Protein AF-A0A7S2K641-F1 (afdb_monomer_lite)

InterPro domains:
  IPR039739 RING-finger protein MAG2/RNF10 [PTHR12983] (10-174)

Sequence (227 aa):
PGHGASPGNPNHLISFYQAADGRLIYLQPLFTRLLLHEHGGSWDKLPESLDGLRLERLHEVTITEETRRRHKFLSHLALGTQVCFAEVDLRSFLSQETKLHFADDFLKLKEQRQREQQKRRRDTRREDRLSQSRAEKEEELYYQSLNRPHPSTVVVQALPTQDDFVPLPGRTSNDVAGNEDDESRGAANGDGGRDSGGEEGSGPTLAQKLKERMAARAKPGAAGKFP

Foldseek 3Di:
DDPPDDPDDPPDDDDFDDDPVPAQETADVVVVVLQCVQQPNDPVSGDPDDPPWDFPDKDKDFDDPVNCVVRVVCVPPDGRDIHIHTDTDCVVVHDPVSCVVCVVVVVVVVVVVVVVVVVVVVVVVVVVVVVVVVVVVVQVVVCVVVVHDRPVPDDPDPDDDPVNDDDDPPDDPPPPDDDDDDDDDDDDDDDDDDDDDDDDDDPDDPVRVVVVVVVVVPDDDPDDDDD

pLDDT: mean 76.64, std 21.07, range [29.05, 96.81]

Secondary structure (DSSP, 8-state):
------SS-TT------B-TT--SEEE-HHHHHHHHHHTTT-GGGS-S--TTPEEEEEEEEE--HHHHHH-GGGTTSPTT-EEEEEEEE-TTTS-HHHHHHTHHHHHHHHHHHHHHHHHHHHHHHHHHHHHHHHHHHHHHHHHHHTT---TTT-----PPPGGG-PPPTT--TTS---------------------------PPPHHHHHHHHHHHHTSPP------

Structure (mmCIF, N/CA/C/O backbone):
data_AF-A0A7S2K641-F1
#
_entry.id   AF-A0A7S2K641-F1
#
loop_
_atom_site.group_PDB
_atom_site.id
_atom_site.type_symbol
_atom_site.label_atom_id
_atom_site.label_alt_id
_atom_site.label_comp_id
_atom_site.label_asym_id
_atom_site.label_entity_id
_atom_site.label_seq_id
_atom_site.pdbx_PDB_ins_code
_atom_site.Cartn_x
_atom_site.Cartn_y
_atom_site.Cartn_z
_atom_site.occupancy
_atom_site.B_iso_or_equiv
_atom_site.auth_seq_id
_atom_site.auth_comp_id
_atom_site.auth_asym_id
_atom_site.auth_atom_id
_atom_site.pdbx_PDB_model_num
ATOM 1 N N . PRO A 1 1 ? -8.698 2.851 -19.970 1.00 41.31 1 PRO A N 1
ATOM 2 C CA . PRO A 1 1 ? -7.370 3.492 -19.821 1.00 41.31 1 PRO A CA 1
ATOM 3 C C . PRO A 1 1 ? -7.465 5.014 -20.014 1.00 41.31 1 PRO A C 1
ATOM 5 O O . PRO A 1 1 ? -7.676 5.487 -21.125 1.00 41.31 1 PRO A O 1
ATOM 8 N N . GLY A 1 2 ? -7.392 5.781 -18.925 1.00 33.56 2 GLY A N 1
ATOM 9 C CA . GLY A 1 2 ? -7.326 7.239 -19.002 1.00 33.56 2 GLY A CA 1
ATOM 10 C C . GLY A 1 2 ? -5.872 7.692 -19.000 1.00 33.56 2 GLY A C 1
ATOM 11 O O . GLY A 1 2 ? -5.208 7.585 -17.974 1.00 33.56 2 GLY A O 1
ATOM 12 N N . HIS A 1 3 ? -5.374 8.211 -20.122 1.00 49.56 3 HIS A N 1
ATOM 13 C CA . HIS A 1 3 ? -4.192 9.068 -20.105 1.00 49.56 3 HIS A CA 1
ATOM 14 C C . HIS A 1 3 ? -4.567 10.361 -19.371 1.00 49.56 3 HIS A C 1
ATOM 16 O O . HIS A 1 3 ? -5.144 11.281 -19.947 1.00 49.56 3 HIS A O 1
ATOM 22 N N . GLY A 1 4 ? -4.306 10.410 -18.066 1.00 39.56 4 GLY A N 1
ATOM 23 C CA . GLY A 1 4 ? -4.485 11.610 -17.258 1.00 39.56 4 GLY A CA 1
ATOM 24 C C . GLY A 1 4 ? -3.366 12.607 -17.538 1.00 39.56 4 GLY A C 1
ATOM 25 O O . GLY A 1 4 ? -2.444 12.737 -16.738 1.00 39.56 4 GLY A O 1
ATOM 26 N N . ALA A 1 5 ? -3.427 13.294 -18.678 1.00 42.47 5 ALA A N 1
ATOM 27 C CA . ALA A 1 5 ? -2.585 14.454 -18.934 1.00 42.47 5 ALA A CA 1
ATOM 28 C C . ALA A 1 5 ? -3.034 15.593 -18.004 1.00 42.47 5 ALA A C 1
ATOM 30 O O . ALA A 1 5 ? -4.127 16.139 -18.149 1.00 42.47 5 ALA A O 1
ATOM 31 N N . SER A 1 6 ? -2.205 15.935 -17.017 1.00 40.06 6 SER A N 1
ATOM 32 C CA . SER A 1 6 ? -2.413 17.131 -16.198 1.00 40.06 6 SER A CA 1
ATOM 33 C C . SER A 1 6 ? -2.232 18.380 -17.080 1.00 40.06 6 SER A C 1
ATOM 35 O O . SER A 1 6 ? -1.180 18.506 -17.715 1.00 40.06 6 SER A O 1
ATOM 37 N N . PRO A 1 7 ? -3.203 19.312 -17.155 1.00 42.72 7 PRO A N 1
ATOM 38 C CA . PRO A 1 7 ? -3.076 20.521 -17.958 1.00 42.72 7 PRO A CA 1
ATOM 39 C C . PRO A 1 7 ? -2.227 21.536 -17.185 1.00 42.72 7 PRO A C 1
ATOM 41 O O . PRO A 1 7 ? -2.732 22.385 -16.457 1.00 42.72 7 PRO A O 1
ATOM 44 N N . GLY A 1 8 ? -0.908 21.416 -17.302 1.00 45.16 8 GLY A N 1
ATOM 45 C CA . GLY A 1 8 ? 0.026 22.312 -16.631 1.00 45.16 8 GLY A CA 1
ATOM 46 C C . GLY A 1 8 ? 1.437 22.159 -17.176 1.00 45.16 8 GLY A C 1
ATOM 47 O O . GLY A 1 8 ? 2.217 21.372 -16.654 1.00 45.16 8 GLY A O 1
ATOM 48 N N . ASN A 1 9 ? 1.749 22.973 -18.187 1.00 45.72 9 ASN A N 1
ATOM 49 C CA . ASN A 1 9 ? 3.023 23.110 -18.903 1.00 45.72 9 ASN A CA 1
ATOM 50 C C . ASN A 1 9 ? 3.369 21.966 -19.887 1.00 45.72 9 ASN A C 1
ATOM 52 O O . ASN A 1 9 ? 3.565 20.827 -19.468 1.00 45.72 9 ASN A O 1
ATOM 56 N N . PRO A 1 10 ? 3.573 22.265 -21.188 1.00 46.97 10 PRO A N 1
ATOM 57 C CA . PRO A 1 10 ? 3.860 21.268 -22.231 1.00 46.97 10 PRO A CA 1
ATOM 58 C C . PRO A 1 10 ? 5.233 20.571 -22.112 1.00 46.97 10 PRO A C 1
ATOM 60 O O . PRO A 1 10 ? 5.567 19.756 -22.961 1.00 46.97 10 PRO A O 1
ATOM 63 N N . ASN A 1 11 ? 6.017 20.851 -21.062 1.00 52.62 11 ASN A N 1
ATOM 64 C CA . ASN A 1 11 ? 7.346 20.268 -20.821 1.00 52.62 11 ASN A CA 1
ATOM 65 C C . ASN A 1 11 ? 7.416 19.313 -19.614 1.00 52.62 11 ASN A C 1
ATOM 67 O O . ASN A 1 11 ? 8.503 18.870 -19.252 1.00 52.62 11 ASN A O 1
ATOM 71 N N . HIS A 1 12 ? 6.289 18.980 -18.978 1.00 62.00 12 HIS A N 1
ATOM 72 C CA . HIS A 1 12 ? 6.256 18.022 -17.868 1.00 62.00 12 HIS A CA 1
ATOM 73 C C . HIS A 1 12 ? 5.221 16.922 -18.118 1.00 62.00 12 HIS A C 1
ATOM 75 O O . HIS A 1 12 ? 4.177 16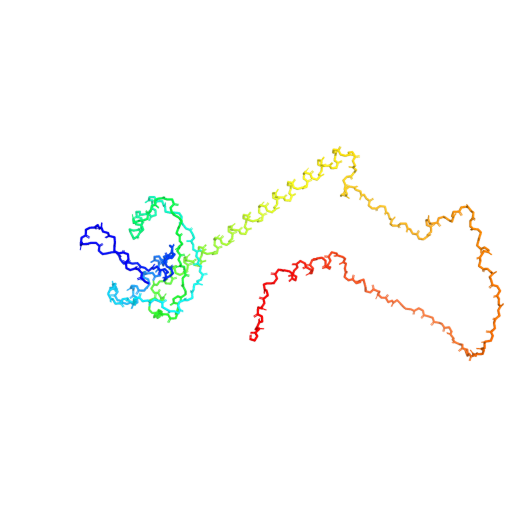.871 -17.471 1.00 62.00 12 HIS A O 1
ATOM 81 N N . LEU A 1 13 ? 5.527 16.006 -19.043 1.00 73.56 13 LEU A N 1
ATOM 82 C CA . LEU A 1 13 ? 4.807 14.735 -19.102 1.00 73.56 13 LEU A CA 1
ATOM 83 C C . LEU A 1 13 ? 5.094 13.943 -17.821 1.00 73.56 13 LEU A C 1
ATOM 85 O O . LEU A 1 13 ? 6.249 13.726 -17.451 1.00 73.56 13 LEU A O 1
ATOM 89 N N . ILE A 1 14 ? 4.031 13.535 -17.131 1.00 81.38 14 ILE A N 1
ATOM 90 C CA . ILE A 1 14 ? 4.115 12.688 -15.945 1.00 81.38 14 ILE A CA 1
ATOM 91 C C . ILE A 1 14 ? 3.428 11.366 -16.268 1.00 81.38 14 ILE A C 1
ATOM 93 O O . ILE A 1 14 ? 2.206 11.311 -16.379 1.00 81.38 14 ILE A O 1
ATOM 97 N N . SER A 1 15 ? 4.225 10.309 -16.386 1.00 85.38 15 SER A N 1
ATOM 98 C CA . SER A 1 15 ? 3.741 8.952 -16.633 1.00 85.38 15 SER A CA 1
ATOM 99 C C . SER A 1 15 ? 3.596 8.188 -15.320 1.00 85.38 15 SER A C 1
ATOM 101 O O . SER A 1 15 ? 4.457 8.258 -14.439 1.00 85.38 15 SER A O 1
ATOM 103 N N . PHE A 1 16 ? 2.492 7.461 -15.171 1.00 89.75 16 PHE A N 1
ATOM 104 C CA . PHE A 1 16 ? 2.226 6.612 -14.014 1.00 89.75 16 PHE A CA 1
ATOM 105 C C . PHE A 1 16 ? 1.298 5.458 -14.395 1.00 89.75 16 PHE A C 1
ATOM 107 O O . PHE A 1 16 ? 0.518 5.557 -15.337 1.00 89.75 16 PHE A O 1
ATOM 114 N N . TYR A 1 17 ? 1.365 4.378 -13.619 1.00 91.06 17 TYR A N 1
ATOM 115 C CA . TYR A 1 17 ? 0.458 3.242 -13.750 1.00 91.06 17 TYR A CA 1
ATOM 116 C C . TYR A 1 17 ? -0.696 3.365 -12.760 1.00 91.06 17 TYR A C 1
ATOM 118 O O . TYR A 1 17 ? -0.475 3.563 -11.560 1.00 91.06 17 TYR A O 1
ATOM 126 N N . GLN A 1 18 ? -1.915 3.211 -13.272 1.00 91.69 18 GLN A N 1
ATOM 127 C CA . GLN A 1 18 ? -3.163 3.218 -12.513 1.00 91.69 18 GLN A CA 1
ATOM 128 C C . GLN A 1 18 ? -4.008 1.991 -12.883 1.00 91.69 18 GLN A C 1
ATOM 130 O O . GLN A 1 18 ? -3.884 1.456 -13.984 1.00 91.69 18 GLN A O 1
ATOM 135 N N . ALA A 1 19 ? -4.880 1.552 -11.974 1.00 91.38 19 ALA A N 1
ATOM 136 C CA . ALA A 1 19 ? -5.881 0.531 -12.276 1.00 91.38 19 ALA A CA 1
ATOM 137 C C . ALA A 1 19 ? -6.753 0.905 -13.491 1.00 91.38 19 ALA A C 1
ATOM 139 O O . ALA A 1 19 ? -7.214 2.042 -13.620 1.00 91.38 19 ALA A O 1
ATOM 140 N N . ALA A 1 20 ? -7.036 -0.085 -14.344 1.00 88.69 20 ALA A N 1
ATOM 141 C CA . ALA A 1 20 ? -7.832 0.087 -15.560 1.00 88.69 20 ALA A CA 1
ATOM 142 C C . ALA A 1 20 ? -9.266 0.580 -15.283 1.00 88.69 20 ALA A C 1
ATOM 144 O O . ALA A 1 20 ? -9.819 1.331 -16.086 1.00 88.69 20 ALA A O 1
ATOM 145 N N . ASP A 1 21 ? -9.818 0.226 -14.118 1.00 88.94 21 ASP A N 1
ATOM 146 C CA . ASP A 1 21 ? -11.181 0.551 -13.672 1.00 88.94 21 ASP A CA 1
ATOM 147 C C . ASP A 1 21 ? -11.375 2.031 -13.277 1.00 88.94 21 ASP A C 1
ATOM 149 O O . ASP A 1 21 ? -12.442 2.413 -12.801 1.00 88.94 21 ASP A O 1
ATOM 153 N N . GLY A 1 22 ? -10.336 2.869 -13.369 1.00 86.62 22 GLY A N 1
ATOM 154 C CA . GLY A 1 22 ? -10.396 4.290 -12.997 1.00 86.62 22 GLY A CA 1
ATOM 155 C C . GLY A 1 22 ? -10.353 4.567 -11.489 1.00 86.62 22 GLY A C 1
ATOM 156 O O . GLY A 1 22 ? -10.320 5.722 -11.069 1.00 86.62 22 GLY A O 1
ATOM 157 N N . ARG A 1 23 ? -10.285 3.527 -10.653 1.00 92.50 23 ARG A N 1
ATOM 158 C CA . ARG A 1 23 ? -10.033 3.656 -9.209 1.00 92.50 23 ARG A CA 1
ATOM 159 C C . ARG A 1 23 ? -8.690 4.339 -8.944 1.00 92.50 23 ARG A C 1
ATOM 161 O O . ARG A 1 23 ? -7.746 4.164 -9.714 1.00 92.50 23 ARG A O 1
ATOM 168 N N . LEU A 1 24 ? -8.571 5.044 -7.817 1.00 93.25 24 LEU A N 1
ATOM 169 C CA . LEU A 1 24 ? -7.330 5.694 -7.361 1.00 93.25 24 LEU A CA 1
ATOM 170 C C . LEU A 1 24 ? -6.328 4.681 -6.780 1.00 93.25 24 LEU A C 1
ATOM 172 O O . LEU A 1 24 ? -5.873 4.793 -5.641 1.00 93.25 24 LEU A O 1
ATOM 176 N N . ILE A 1 25 ? -6.030 3.649 -7.565 1.00 94.19 25 ILE A N 1
ATOM 177 C CA . ILE A 1 25 ? -5.051 2.617 -7.258 1.00 94.19 25 ILE A CA 1
ATOM 178 C C . ILE A 1 25 ? -3.862 2.844 -8.180 1.00 94.19 25 ILE A C 1
ATOM 180 O O . ILE A 1 25 ? -3.994 2.720 -9.396 1.00 94.19 25 ILE A O 1
ATOM 184 N N . TYR A 1 26 ? -2.716 3.157 -7.594 1.00 93.88 26 TYR A N 1
ATOM 185 C CA . TYR A 1 26 ? -1.473 3.446 -8.296 1.00 93.88 26 TYR A CA 1
ATOM 186 C C . TYR A 1 26 ? -0.456 2.343 -8.053 1.00 93.88 26 TYR A C 1
ATOM 188 O O . TYR A 1 26 ? -0.408 1.767 -6.969 1.00 93.88 26 TYR A O 1
ATOM 196 N N . LEU A 1 27 ? 0.398 2.060 -9.031 1.00 92.88 27 LEU A N 1
ATOM 197 C CA . LEU A 1 27 ? 1.504 1.128 -8.820 1.00 92.88 27 LEU A CA 1
ATOM 198 C C . LEU A 1 27 ? 2.484 1.686 -7.775 1.00 92.88 27 LEU A C 1
ATOM 200 O O . LEU A 1 27 ? 2.807 2.877 -7.787 1.00 92.88 27 LEU A O 1
ATOM 204 N N . GLN A 1 28 ? 2.974 0.840 -6.863 1.00 92.19 28 GLN A N 1
ATOM 205 C CA . GLN A 1 28 ? 3.972 1.279 -5.887 1.00 92.19 28 GLN A CA 1
ATOM 206 C C . GLN A 1 28 ? 5.241 1.791 -6.608 1.00 92.19 28 GLN A C 1
ATOM 208 O O . GLN A 1 28 ? 5.740 1.118 -7.514 1.00 92.19 28 GLN A O 1
ATOM 213 N N . PRO A 1 29 ? 5.845 2.912 -6.164 1.00 90.19 29 PRO A N 1
ATOM 214 C CA . PRO A 1 29 ? 7.030 3.495 -6.804 1.00 90.19 29 PRO A CA 1
ATOM 215 C C . PRO A 1 29 ? 8.220 2.540 -6.979 1.00 90.19 29 PRO A C 1
ATOM 217 O O . PRO A 1 29 ? 8.990 2.683 -7.926 1.00 90.19 29 PRO A O 1
ATOM 220 N N . LEU A 1 30 ? 8.381 1.566 -6.076 1.00 91.44 30 LEU A N 1
ATOM 221 C CA . LEU A 1 30 ? 9.426 0.547 -6.177 1.00 91.44 30 LEU A CA 1
ATOM 222 C C . LEU A 1 30 ? 9.256 -0.317 -7.436 1.00 91.44 30 LEU A C 1
ATOM 224 O O . LEU A 1 30 ? 10.216 -0.517 -8.174 1.00 91.44 30 LEU A O 1
ATOM 228 N N . PHE A 1 31 ? 8.035 -0.780 -7.707 1.00 91.38 31 PHE A N 1
ATOM 229 C CA . PHE A 1 31 ? 7.730 -1.607 -8.876 1.00 91.38 31 PHE A CA 1
ATOM 230 C C . PHE A 1 31 ? 7.886 -0.825 -10.181 1.00 91.38 31 PHE A C 1
ATOM 232 O O . PHE A 1 31 ? 8.413 -1.358 -11.151 1.00 91.38 31 PHE A O 1
ATOM 239 N N . THR A 1 32 ? 7.553 0.465 -10.187 1.00 90.31 32 THR A N 1
ATOM 240 C CA . THR A 1 32 ? 7.841 1.341 -11.331 1.00 90.31 32 THR A CA 1
ATOM 241 C C . THR A 1 32 ? 9.343 1.450 -11.607 1.00 90.31 32 THR A C 1
ATOM 243 O O . THR A 1 32 ? 9.761 1.365 -12.757 1.00 90.31 32 THR A O 1
ATOM 246 N N . ARG A 1 33 ? 10.181 1.595 -10.567 1.00 90.69 33 ARG A N 1
ATOM 247 C CA . ARG A 1 33 ? 11.649 1.628 -10.722 1.00 90.69 33 ARG A CA 1
ATOM 248 C C . ARG A 1 33 ? 12.210 0.302 -11.240 1.00 90.69 33 ARG A C 1
ATOM 250 O O . ARG A 1 33 ? 13.130 0.326 -12.049 1.00 90.69 33 ARG A O 1
ATOM 257 N N . LEU A 1 34 ? 11.649 -0.821 -10.792 1.00 91.56 34 LEU A N 1
ATOM 258 C CA . LEU A 1 34 ? 11.993 -2.161 -11.276 1.00 91.56 34 LEU A CA 1
ATOM 259 C C . LEU A 1 34 ? 11.700 -2.312 -12.772 1.00 91.56 34 LEU A C 1
ATOM 261 O O . LEU A 1 34 ? 12.583 -2.710 -13.524 1.00 91.56 34 LEU A O 1
ATOM 265 N N . LEU A 1 35 ? 10.493 -1.938 -13.208 1.00 90.81 35 LEU A N 1
ATOM 266 C CA . LEU A 1 35 ? 10.111 -1.966 -14.624 1.00 90.81 35 LEU A CA 1
ATOM 267 C C . LEU A 1 35 ? 10.995 -1.039 -15.462 1.00 90.81 35 LEU A C 1
ATOM 269 O O . LEU A 1 35 ? 11.433 -1.407 -16.547 1.00 90.81 35 LEU A O 1
ATOM 273 N N . LEU A 1 36 ? 11.308 0.147 -14.939 1.00 90.81 36 LEU A N 1
ATOM 274 C CA . LEU A 1 36 ? 12.183 1.086 -15.626 1.00 90.81 36 LEU A CA 1
ATOM 275 C C . LEU A 1 36 ? 13.594 0.520 -15.807 1.00 90.81 36 LEU A C 1
ATOM 277 O O . LEU A 1 36 ? 14.168 0.679 -16.876 1.00 90.81 36 LEU A O 1
ATOM 281 N N . HIS A 1 37 ? 14.135 -0.171 -14.805 1.00 91.44 37 HIS A N 1
ATOM 282 C CA . HIS A 1 37 ? 15.432 -0.835 -14.921 1.00 91.44 37 HIS A CA 1
ATOM 283 C C . HIS A 1 37 ? 15.408 -1.971 -15.951 1.00 91.44 37 HIS A C 1
ATOM 285 O O . HIS A 1 37 ? 16.282 -2.030 -16.811 1.00 91.44 37 HIS A O 1
ATOM 291 N N . GLU A 1 38 ? 14.383 -2.825 -15.909 1.00 89.69 38 GLU A N 1
ATOM 292 C CA . GLU A 1 38 ? 14.239 -3.963 -16.827 1.00 89.69 38 GLU A CA 1
ATOM 293 C C . GLU A 1 38 ? 14.149 -3.522 -18.298 1.00 89.69 38 GLU A C 1
ATOM 295 O O . GLU A 1 38 ? 14.752 -4.136 -19.174 1.00 89.69 38 GLU A O 1
ATOM 300 N N . HIS A 1 39 ? 13.446 -2.420 -18.575 1.00 87.94 39 HIS A N 1
ATOM 301 C CA . HIS A 1 39 ? 13.231 -1.907 -19.933 1.00 87.94 39 HIS A CA 1
ATOM 302 C C . HIS A 1 39 ? 14.254 -0.836 -20.367 1.00 87.94 39 HIS A C 1
ATOM 304 O O . HIS A 1 39 ? 14.043 -0.119 -21.349 1.00 87.94 39 HIS A O 1
ATOM 310 N N . GLY A 1 40 ? 15.391 -0.723 -19.670 1.00 83.69 40 GLY A N 1
ATOM 311 C CA . GLY A 1 40 ? 16.514 0.118 -20.099 1.00 83.69 40 GLY A CA 1
ATOM 312 C C . GLY A 1 40 ? 16.350 1.617 -19.828 1.00 83.69 40 GLY A C 1
ATOM 313 O O . GLY A 1 40 ? 16.871 2.439 -20.578 1.00 83.69 40 GLY A O 1
ATOM 314 N N . GLY A 1 41 ? 15.627 1.987 -18.774 1.00 83.62 41 GLY A N 1
ATOM 315 C CA . GLY A 1 41 ? 15.615 3.339 -18.213 1.00 83.62 41 GLY A CA 1
ATOM 316 C C . GLY A 1 41 ? 14.616 4.316 -18.838 1.00 83.62 41 GLY A C 1
ATOM 317 O O . GLY A 1 41 ? 14.486 5.437 -18.347 1.00 83.62 41 GLY A O 1
ATOM 318 N N . SER A 1 42 ? 13.919 3.925 -19.907 1.00 84.69 42 SER A N 1
ATOM 319 C CA . SER A 1 42 ? 13.068 4.820 -20.703 1.00 84.69 42 SER A CA 1
ATOM 320 C C . SER A 1 42 ? 11.591 4.476 -20.566 1.00 84.69 42 SER A C 1
ATOM 322 O O . SER A 1 42 ? 11.196 3.344 -20.828 1.00 84.69 42 SER A O 1
ATOM 324 N N . TRP A 1 43 ? 10.766 5.475 -20.248 1.00 85.44 43 TRP A N 1
ATOM 325 C CA . TRP A 1 43 ? 9.306 5.333 -20.173 1.00 85.44 43 TRP A CA 1
ATOM 326 C C . TRP A 1 43 ? 8.663 4.916 -21.502 1.00 85.44 43 TRP A C 1
ATOM 328 O O . TRP A 1 43 ? 7.639 4.247 -21.481 1.00 85.44 43 TRP A O 1
ATOM 338 N N . ASP A 1 44 ? 9.291 5.230 -22.636 1.00 85.12 44 ASP A N 1
ATOM 339 C CA . ASP A 1 44 ? 8.787 4.874 -23.972 1.00 85.12 44 ASP A CA 1
ATOM 340 C C . ASP A 1 44 ? 8.896 3.374 -24.284 1.00 85.12 44 ASP A C 1
ATOM 342 O O . ASP A 1 44 ? 8.233 2.868 -25.183 1.00 85.12 44 ASP A O 1
ATOM 346 N N . LYS A 1 45 ? 9.764 2.656 -23.560 1.00 84.44 45 LYS A N 1
ATOM 347 C CA . LYS A 1 45 ? 9.986 1.211 -23.735 1.00 84.44 45 LYS A CA 1
ATOM 348 C C . LYS A 1 45 ? 9.141 0.368 -22.789 1.00 84.44 45 LYS A C 1
ATOM 350 O O . LYS A 1 45 ? 9.197 -0.861 -22.849 1.00 84.44 45 LYS A O 1
ATOM 355 N N . LEU A 1 46 ? 8.424 1.019 -21.879 1.00 86.56 46 LEU A N 1
ATOM 356 C CA . LEU A 1 46 ? 7.589 0.336 -20.917 1.00 86.56 46 LEU A CA 1
ATOM 357 C C . LEU A 1 46 ? 6.283 -0.104 -21.588 1.00 86.56 46 LEU A C 1
ATOM 359 O O . LEU A 1 46 ? 5.754 0.606 -22.443 1.00 86.56 46 LEU A O 1
ATOM 363 N N . PRO A 1 47 ? 5.744 -1.269 -21.203 1.00 85.69 47 PRO A N 1
ATOM 364 C CA . PRO A 1 47 ? 4.474 -1.728 -21.735 1.00 85.69 47 PRO A CA 1
ATOM 365 C C . PRO A 1 47 ? 3.346 -0.774 -21.321 1.00 85.69 47 PRO A C 1
ATOM 367 O O . PRO A 1 47 ? 3.292 -0.314 -20.175 1.00 85.69 47 PRO A O 1
ATOM 370 N N . GLU A 1 48 ? 2.430 -0.503 -22.253 1.00 84.06 48 GLU A N 1
ATOM 371 C CA . GLU A 1 48 ? 1.279 0.378 -22.021 1.00 84.06 48 GLU A CA 1
ATOM 372 C C . GLU A 1 48 ? 0.309 -0.218 -20.987 1.00 84.06 48 GLU A C 1
ATOM 374 O O . GLU A 1 48 ? -0.199 0.499 -20.124 1.00 84.06 48 GLU A O 1
ATOM 379 N N . SER A 1 49 ? 0.111 -1.542 -21.027 1.00 85.81 49 SER A N 1
ATOM 380 C CA . SER A 1 49 ? -0.645 -2.296 -20.022 1.00 85.81 49 SER A CA 1
ATOM 381 C C . SER A 1 49 ? 0.215 -3.375 -19.378 1.00 85.81 49 SER A C 1
ATOM 383 O O . SER A 1 49 ? 0.998 -4.059 -20.036 1.00 85.81 49 SER A O 1
ATOM 385 N N . LEU A 1 50 ? 0.042 -3.539 -18.070 1.00 84.88 50 LEU A N 1
ATOM 386 C CA . LEU A 1 50 ? 0.680 -4.583 -17.278 1.00 84.88 50 LEU A CA 1
ATOM 387 C C . LEU A 1 50 ? -0.334 -5.696 -16.999 1.00 84.88 50 LEU A C 1
ATOM 389 O O . LEU A 1 50 ? -0.845 -5.835 -15.884 1.00 84.88 50 LEU A O 1
ATOM 393 N N . ASP A 1 51 ? -0.646 -6.466 -18.036 1.00 83.19 51 ASP A N 1
ATOM 394 C CA . ASP A 1 51 ? -1.634 -7.537 -17.953 1.00 83.19 51 ASP A CA 1
ATOM 395 C C . ASP A 1 51 ? -1.055 -8.789 -17.277 1.00 83.19 51 ASP A C 1
ATOM 397 O O . ASP A 1 51 ? 0.134 -9.096 -17.370 1.00 83.19 51 ASP A O 1
ATOM 401 N N . GLY A 1 52 ? -1.907 -9.533 -16.565 1.00 80.69 52 GLY A N 1
ATOM 402 C CA . GLY A 1 52 ? -1.511 -10.782 -15.903 1.00 80.69 52 GLY A CA 1
ATOM 403 C C . GLY A 1 52 ? -0.716 -10.607 -14.604 1.00 80.69 52 GLY A C 1
ATOM 404 O O . GLY A 1 52 ? -0.295 -11.602 -14.012 1.00 80.69 52 GLY A O 1
ATO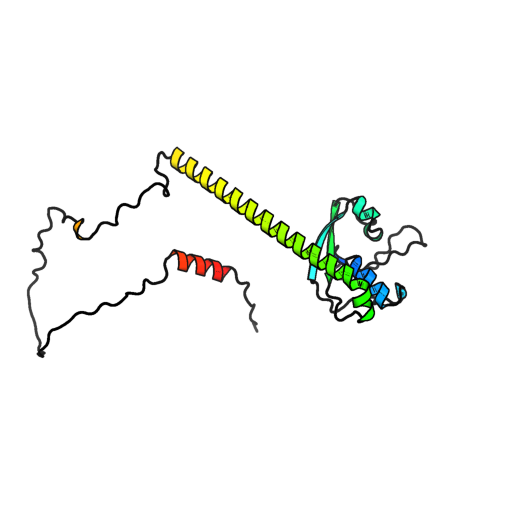M 405 N N . LEU A 1 53 ? -0.540 -9.374 -14.117 1.00 85.56 53 LEU A N 1
ATOM 406 C CA . LEU A 1 53 ? 0.067 -9.132 -12.812 1.00 85.56 53 LEU A CA 1
ATOM 407 C C . LEU A 1 53 ? -0.868 -9.537 -11.676 1.00 85.56 53 LEU A C 1
ATOM 409 O O . LEU A 1 53 ? -2.008 -9.079 -11.567 1.00 85.56 53 LEU A O 1
ATOM 413 N N . ARG A 1 54 ? -0.349 -10.355 -10.761 1.00 89.12 54 ARG A N 1
ATOM 414 C CA . ARG A 1 54 ? -1.053 -10.688 -9.527 1.00 89.12 54 ARG A CA 1
ATOM 415 C C . ARG A 1 54 ? -0.857 -9.575 -8.503 1.00 89.12 54 ARG A C 1
ATOM 417 O O . ARG A 1 54 ? 0.268 -9.275 -8.112 1.00 89.12 54 ARG A O 1
ATOM 424 N N . LEU A 1 55 ? -1.960 -9.018 -8.016 1.00 90.38 55 LEU A N 1
ATOM 425 C CA . LEU A 1 55 ? -1.961 -8.097 -6.883 1.00 90.38 55 LEU A CA 1
ATOM 426 C C . LEU A 1 55 ? -1.620 -8.856 -5.587 1.00 90.38 55 LEU A C 1
ATOM 428 O O . LEU A 1 55 ? -2.314 -9.805 -5.220 1.00 90.38 55 LEU A O 1
ATOM 432 N N . GLU A 1 56 ? -0.561 -8.444 -4.890 1.00 90.75 56 GLU A N 1
ATOM 433 C CA . GLU A 1 56 ? -0.175 -9.000 -3.586 1.00 90.75 56 GLU A CA 1
ATOM 434 C C . GLU A 1 56 ? -0.790 -8.221 -2.419 1.00 90.75 56 GLU A C 1
ATOM 436 O O . GLU A 1 56 ? -1.231 -8.820 -1.434 1.00 90.75 56 GLU A O 1
ATOM 441 N N . ARG A 1 57 ? -0.786 -6.884 -2.484 1.00 91.00 57 ARG A N 1
ATOM 442 C CA . ARG A 1 57 ? -1.323 -6.031 -1.415 1.00 91.00 57 ARG A CA 1
ATOM 443 C C . ARG A 1 57 ? -1.748 -4.672 -1.952 1.00 91.00 57 ARG A C 1
ATOM 445 O O . ARG A 1 57 ? -1.167 -4.163 -2.902 1.00 91.00 57 ARG A O 1
ATOM 452 N N . LEU A 1 58 ? -2.724 -4.067 -1.285 1.00 93.50 58 LEU A N 1
ATOM 453 C CA . LEU A 1 58 ? -3.035 -2.648 -1.408 1.00 93.50 58 LEU A CA 1
ATOM 454 C C . LEU A 1 58 ? -2.647 -1.944 -0.112 1.00 93.50 58 LEU A C 1
ATOM 456 O O . LEU A 1 58 ? -2.999 -2.400 0.978 1.00 93.50 58 LEU A O 1
ATOM 460 N N . HIS A 1 59 ? -1.910 -0.849 -0.239 1.00 91.94 59 HIS A N 1
ATOM 461 C CA . HIS A 1 59 ? -1.557 0.025 0.867 1.00 91.94 59 HIS A CA 1
ATOM 462 C C . HIS A 1 59 ? -2.307 1.345 0.725 1.00 91.94 59 HIS A C 1
ATOM 464 O O . HIS A 1 59 ? -2.032 2.124 -0.186 1.00 91.94 59 HIS A O 1
ATOM 470 N N . GLU A 1 60 ? -3.274 1.571 1.606 1.00 94.00 60 GLU A N 1
ATOM 471 C CA . GLU A 1 60 ? -4.066 2.795 1.628 1.00 94.00 60 GLU A CA 1
ATOM 472 C C . GLU A 1 60 ? -3.262 3.945 2.242 1.00 94.00 60 GLU A C 1
ATOM 474 O O . GLU A 1 60 ? -2.653 3.803 3.304 1.00 94.00 60 GLU A O 1
ATOM 479 N N . VAL A 1 61 ? -3.251 5.082 1.555 1.00 93.50 61 VAL A N 1
ATOM 480 C CA . VAL A 1 61 ? -2.530 6.292 1.939 1.00 93.50 61 VAL A CA 1
ATOM 481 C C . VAL A 1 61 ? -3.429 7.494 1.708 1.00 93.50 61 VAL A C 1
ATOM 483 O O . VAL A 1 61 ? -4.003 7.668 0.635 1.00 93.50 61 VAL A O 1
ATOM 486 N N . THR A 1 62 ? -3.491 8.377 2.695 1.00 95.12 62 THR A N 1
ATOM 487 C CA . THR A 1 62 ? -4.129 9.682 2.533 1.00 95.12 62 THR A CA 1
ATOM 488 C C . THR A 1 62 ? -3.148 10.660 1.893 1.00 95.12 62 THR A C 1
ATOM 490 O O . THR A 1 62 ? -1.998 10.789 2.326 1.00 95.12 62 THR A O 1
ATOM 493 N N . ILE A 1 63 ? -3.595 11.378 0.864 1.00 94.38 63 ILE A N 1
ATOM 494 C CA . ILE A 1 63 ? -2.811 12.435 0.228 1.00 94.38 63 ILE A CA 1
ATOM 495 C C . ILE A 1 63 ? -2.605 13.574 1.225 1.00 94.38 63 ILE A C 1
ATOM 497 O O . ILE A 1 63 ? -3.526 14.315 1.565 1.00 94.38 63 ILE A O 1
ATOM 501 N N . THR A 1 64 ? -1.361 13.725 1.664 1.00 94.56 64 THR A N 1
ATOM 502 C CA . THR A 1 64 ? -0.875 14.879 2.421 1.00 94.56 64 THR A CA 1
ATOM 503 C C . THR A 1 64 ? 0.031 15.728 1.532 1.00 94.56 64 THR A C 1
ATOM 505 O O . THR A 1 64 ? 0.443 15.295 0.450 1.00 94.56 64 THR A O 1
ATOM 508 N N . GLU A 1 65 ? 0.389 16.932 1.982 1.00 92.44 65 GLU A N 1
ATOM 509 C CA . GLU A 1 65 ? 1.381 17.742 1.269 1.00 92.44 65 GLU A CA 1
ATOM 510 C C . GLU A 1 65 ? 2.717 17.012 1.102 1.00 92.44 65 GLU A C 1
ATOM 512 O O . GLU A 1 65 ? 3.347 17.122 0.051 1.00 92.44 65 GLU A O 1
ATOM 517 N N . GLU A 1 66 ? 3.140 16.235 2.103 1.00 91.56 66 GLU A N 1
ATOM 518 C CA . GLU A 1 66 ? 4.368 15.444 2.031 1.00 91.56 66 GLU A CA 1
ATOM 519 C C . GLU A 1 66 ? 4.267 14.370 0.941 1.00 91.56 66 GLU A C 1
ATOM 521 O O . GLU A 1 66 ? 5.156 14.260 0.092 1.00 91.56 66 GLU A O 1
ATOM 526 N N . THR A 1 67 ? 3.154 13.628 0.908 1.00 89.94 67 THR A N 1
ATOM 527 C CA . THR A 1 67 ? 2.897 12.605 -0.115 1.00 89.94 67 THR A CA 1
ATOM 528 C C . THR A 1 67 ? 2.916 13.218 -1.516 1.00 89.94 67 THR A C 1
ATOM 530 O O . THR A 1 67 ? 3.526 12.656 -2.424 1.00 89.94 67 THR A O 1
ATOM 533 N N . ARG A 1 68 ? 2.319 14.405 -1.688 1.00 89.69 68 ARG A N 1
ATOM 534 C CA . ARG A 1 68 ? 2.280 15.131 -2.967 1.00 89.69 68 ARG A CA 1
ATOM 535 C C . ARG A 1 68 ? 3.662 15.615 -3.411 1.00 89.69 68 ARG A C 1
ATOM 537 O O . ARG A 1 68 ? 4.006 15.519 -4.585 1.00 89.69 68 ARG A O 1
ATOM 544 N N . ARG A 1 69 ? 4.479 16.104 -2.470 1.00 88.06 69 ARG A N 1
ATOM 545 C CA . ARG A 1 69 ? 5.870 16.515 -2.734 1.00 88.06 69 ARG A CA 1
ATOM 546 C C . ARG A 1 69 ? 6.740 15.322 -3.133 1.00 88.06 69 ARG A C 1
ATOM 548 O O . ARG A 1 69 ? 7.560 15.446 -4.040 1.00 88.06 69 ARG A O 1
ATOM 555 N N . ARG A 1 70 ? 6.541 14.169 -2.486 1.00 88.44 70 ARG A N 1
ATOM 556 C CA . ARG A 1 70 ? 7.271 12.923 -2.768 1.00 88.44 70 ARG A CA 1
ATOM 557 C C . ARG A 1 70 ? 6.851 12.288 -4.097 1.00 88.44 70 ARG A C 1
ATOM 559 O O . ARG A 1 70 ? 7.698 11.804 -4.844 1.00 88.44 70 ARG A O 1
ATOM 566 N N . HIS A 1 71 ? 5.557 12.301 -4.404 1.00 87.44 71 HIS A N 1
ATOM 567 C CA . HIS A 1 71 ? 4.979 11.701 -5.602 1.00 87.44 71 HIS A CA 1
ATOM 568 C C . HIS A 1 71 ? 4.328 12.777 -6.467 1.00 87.44 71 HIS A C 1
ATOM 570 O O . HIS A 1 71 ? 3.129 13.030 -6.377 1.00 87.44 71 HIS A O 1
ATOM 576 N N . LYS A 1 72 ? 5.126 13.390 -7.353 1.00 86.06 72 LYS A N 1
ATOM 577 C CA . LYS A 1 72 ? 4.660 14.471 -8.239 1.00 86.06 72 LYS A CA 1
ATOM 578 C C . LYS A 1 72 ? 3.444 14.077 -9.081 1.00 86.06 72 LYS A C 1
ATOM 580 O O . LYS A 1 72 ? 2.593 14.926 -9.327 1.00 86.06 72 LYS A O 1
ATOM 585 N N . PHE A 1 73 ? 3.329 12.802 -9.453 1.00 87.94 73 PHE A N 1
ATOM 586 C CA . PHE A 1 73 ? 2.188 12.266 -10.195 1.00 87.94 73 PHE A CA 1
ATOM 587 C C . PHE A 1 73 ? 0.880 12.220 -9.407 1.00 87.94 73 PHE A C 1
ATOM 589 O O . PHE A 1 73 ? -0.125 11.879 -9.995 1.00 87.94 73 PHE A O 1
ATOM 596 N N . LEU A 1 74 ? 0.870 12.551 -8.113 1.00 89.50 74 LEU A N 1
ATOM 597 C CA . LEU A 1 74 ? -0.347 12.704 -7.309 1.00 89.50 74 LEU A CA 1
ATOM 598 C C . LEU A 1 74 ? -0.735 14.179 -7.131 1.00 89.50 74 LEU A C 1
ATOM 600 O O . LEU A 1 74 ? -1.650 14.489 -6.373 1.00 89.50 74 LEU A O 1
ATOM 604 N N . SER A 1 75 ? -0.039 15.112 -7.794 1.00 87.19 75 SER A N 1
ATOM 605 C CA . SER A 1 75 ? -0.272 16.555 -7.623 1.00 87.19 75 SER A CA 1
ATOM 606 C C . SER A 1 75 ? -1.622 17.031 -8.143 1.00 87.19 75 SER A C 1
ATOM 608 O O . SER A 1 75 ? -2.088 18.085 -7.719 1.00 87.19 75 SER A O 1
ATOM 610 N N . HIS A 1 76 ? -2.244 16.259 -9.033 1.00 87.12 76 HIS A N 1
ATOM 611 C CA . HIS A 1 76 ? -3.588 16.511 -9.545 1.00 87.12 76 HIS A CA 1
ATOM 612 C C . HIS A 1 76 ? -4.690 16.107 -8.559 1.00 87.12 76 HIS A C 1
ATOM 614 O O . HIS A 1 76 ? -5.847 16.456 -8.773 1.00 87.12 76 HIS A O 1
ATOM 620 N N . LEU A 1 77 ? -4.356 15.380 -7.489 1.00 89.62 77 LEU A N 1
ATOM 621 C CA . LEU A 1 77 ? -5.314 14.969 -6.468 1.00 89.62 77 LEU A CA 1
ATOM 622 C C . LEU A 1 77 ? -5.416 16.011 -5.351 1.00 89.62 77 LEU A C 1
ATOM 624 O O . LEU A 1 77 ? -4.429 16.631 -4.943 1.00 89.62 77 LEU A O 1
ATOM 628 N N . ALA A 1 78 ? -6.628 16.166 -4.819 1.00 90.94 78 ALA A N 1
ATOM 629 C CA . ALA A 1 78 ? -6.884 17.028 -3.675 1.00 90.94 78 ALA A CA 1
ATOM 630 C C . ALA A 1 78 ? -6.255 16.459 -2.391 1.00 90.94 78 ALA A C 1
ATOM 632 O O . ALA A 1 78 ? -6.175 15.241 -2.199 1.00 90.94 78 ALA A O 1
ATOM 633 N N . LEU A 1 79 ? -5.847 17.348 -1.483 1.00 93.94 79 LEU A N 1
ATOM 634 C CA . LEU A 1 79 ? -5.404 16.960 -0.142 1.00 93.94 79 LEU A CA 1
ATOM 635 C C . LEU A 1 79 ? -6.548 16.260 0.608 1.00 93.94 79 LEU A C 1
ATOM 637 O O . LEU A 1 79 ? -7.707 16.638 0.471 1.00 93.94 79 LEU A O 1
ATOM 641 N N . GLY A 1 80 ? -6.221 15.231 1.387 1.00 92.94 80 GLY A N 1
ATOM 642 C CA . GLY A 1 80 ? -7.201 14.411 2.106 1.00 92.94 80 GLY A CA 1
ATOM 643 C C . GLY A 1 80 ? -7.806 13.266 1.286 1.00 92.94 80 GLY A C 1
ATOM 644 O O . GLY A 1 80 ? -8.472 12.408 1.859 1.00 92.94 80 GLY A O 1
ATOM 645 N N . THR A 1 81 ? -7.544 13.194 -0.023 1.00 94.25 81 THR A N 1
ATOM 646 C CA . THR A 1 81 ? -7.997 12.070 -0.860 1.00 94.25 81 THR A CA 1
ATOM 647 C C . THR A 1 81 ? -7.341 10.766 -0.402 1.00 94.25 81 THR A C 1
ATOM 649 O O . THR A 1 81 ? -6.130 10.733 -0.185 1.00 94.25 81 THR A O 1
ATOM 652 N N . GLN A 1 82 ? -8.111 9.684 -0.280 1.00 95.00 82 GLN A N 1
ATOM 653 C CA . GLN A 1 82 ? -7.570 8.343 -0.041 1.00 95.00 82 GLN A CA 1
ATOM 654 C C . GLN A 1 82 ? -7.172 7.697 -1.369 1.00 95.00 82 GLN A C 1
ATOM 656 O O . GLN A 1 82 ? -7.965 7.642 -2.311 1.00 95.00 82 GLN A O 1
ATOM 661 N N . VAL A 1 83 ? -5.937 7.214 -1.444 1.00 95.25 83 VAL A N 1
ATOM 662 C CA . VAL A 1 83 ? -5.403 6.478 -2.593 1.00 95.25 83 VAL A CA 1
ATOM 663 C C . VAL A 1 83 ? -4.813 5.158 -2.130 1.00 95.25 83 VAL A C 1
ATOM 665 O O . VAL A 1 83 ? -4.392 5.024 -0.984 1.00 95.25 83 VAL A O 1
ATOM 668 N N . CYS A 1 84 ? -4.725 4.188 -3.029 1.00 95.38 84 CYS A N 1
ATOM 669 C CA . CYS A 1 84 ? -4.101 2.906 -2.732 1.00 95.38 84 CYS A CA 1
ATOM 670 C C . CYS A 1 84 ? -2.849 2.715 -3.582 1.00 95.38 84 CYS A C 1
ATOM 672 O O . CYS A 1 84 ? -2.886 2.894 -4.796 1.00 95.38 84 CYS A O 1
ATOM 674 N N . PHE A 1 85 ? -1.757 2.276 -2.967 1.00 94.81 85 PHE A N 1
ATOM 675 C CA . PHE A 1 85 ? -0.597 1.762 -3.683 1.00 94.81 85 PHE A CA 1
ATOM 676 C C . PHE A 1 85 ? -0.697 0.247 -3.834 1.00 94.81 85 PHE A C 1
ATOM 678 O O . PHE A 1 85 ? -0.854 -0.473 -2.848 1.00 94.81 85 PHE A O 1
ATOM 685 N N . ALA A 1 86 ? -0.600 -0.233 -5.067 1.00 94.12 86 ALA A N 1
ATOM 686 C CA . ALA A 1 86 ? -0.607 -1.641 -5.412 1.00 94.12 86 ALA A CA 1
ATOM 687 C C . ALA A 1 86 ? 0.804 -2.228 -5.346 1.00 94.12 86 ALA A C 1
ATOM 689 O O . ALA A 1 86 ? 1.703 -1.815 -6.084 1.00 94.12 86 ALA A O 1
ATOM 690 N N . GLU A 1 87 ? 0.970 -3.221 -4.475 1.00 92.88 87 GLU A N 1
ATOM 691 C CA . GLU A 1 87 ? 2.075 -4.168 -4.530 1.00 92.88 87 GLU A CA 1
ATOM 692 C C . GLU A 1 87 ? 1.688 -5.326 -5.451 1.00 92.88 87 GLU A C 1
ATOM 694 O O . GLU A 1 87 ? 0.652 -5.961 -5.241 1.00 92.88 87 GLU A O 1
ATOM 699 N N . VAL A 1 88 ? 2.516 -5.619 -6.449 1.00 91.62 88 VAL A N 1
ATOM 700 C CA . VAL A 1 88 ? 2.253 -6.644 -7.470 1.00 91.62 88 VAL A CA 1
ATOM 701 C C . VAL A 1 88 ? 3.408 -7.636 -7.548 1.00 91.62 88 VAL A C 1
ATOM 703 O O . VAL A 1 88 ? 4.552 -7.295 -7.251 1.00 91.62 88 VAL A O 1
ATOM 706 N N . ASP A 1 89 ? 3.122 -8.870 -7.956 1.00 89.50 89 ASP A N 1
ATOM 707 C CA . ASP A 1 89 ? 4.162 -9.871 -8.176 1.00 89.50 89 ASP A CA 1
ATOM 708 C C . ASP A 1 89 ? 4.785 -9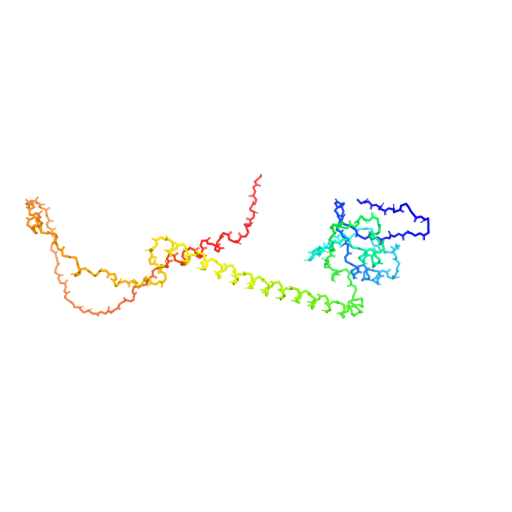.704 -9.568 1.00 89.50 89 ASP A C 1
ATOM 710 O O . ASP A 1 89 ? 4.209 -10.111 -10.576 1.00 89.50 89 ASP A O 1
ATOM 714 N N . LEU A 1 90 ? 5.972 -9.092 -9.621 1.00 86.44 90 LEU A N 1
ATOM 715 C CA . LEU A 1 90 ? 6.755 -8.937 -10.854 1.00 86.44 90 LEU A CA 1
ATOM 716 C C . LEU A 1 90 ? 7.781 -10.059 -11.064 1.00 86.44 90 LEU A C 1
ATOM 718 O O . LEU A 1 90 ? 8.574 -9.996 -11.999 1.00 86.44 90 LEU A O 1
ATOM 722 N N . ARG A 1 91 ? 7.825 -11.097 -10.220 1.00 82.75 91 ARG A N 1
ATOM 723 C CA . ARG A 1 91 ? 8.911 -12.095 -10.280 1.00 82.75 91 ARG A CA 1
ATOM 724 C C . ARG A 1 91 ? 9.005 -12.825 -11.620 1.00 82.75 91 ARG A C 1
ATOM 726 O O . ARG A 1 91 ? 10.109 -13.202 -12.004 1.00 82.75 91 ARG A O 1
ATOM 733 N N . SER A 1 92 ? 7.897 -13.010 -12.330 1.00 83.00 92 SER A N 1
ATOM 734 C CA . SER A 1 92 ? 7.876 -13.610 -13.672 1.00 83.00 92 SER A CA 1
ATOM 735 C C . SER A 1 92 ? 8.251 -12.639 -14.795 1.00 83.00 92 SER A C 1
ATOM 737 O O . SER A 1 92 ? 8.613 -13.093 -15.872 1.00 83.00 92 SER A O 1
ATOM 739 N N . PHE A 1 93 ? 8.185 -11.329 -14.549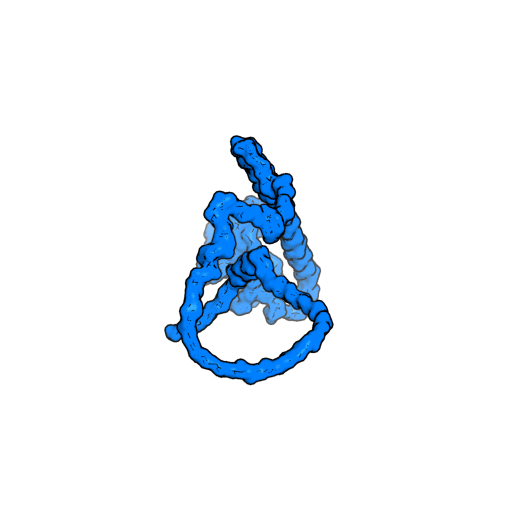 1.00 82.88 93 PHE A N 1
ATOM 740 C CA . PHE A 1 93 ? 8.418 -10.277 -15.546 1.00 82.88 93 PHE A CA 1
ATOM 741 C C . PHE A 1 93 ? 9.839 -9.707 -15.506 1.00 82.88 93 PHE A C 1
ATOM 743 O O . PHE A 1 93 ? 10.208 -8.938 -16.382 1.00 82.88 93 PHE A O 1
ATOM 750 N N . LEU A 1 94 ? 10.624 -10.057 -14.484 1.00 87.75 94 LEU A N 1
ATOM 751 C CA . LEU A 1 94 ? 11.959 -9.505 -14.261 1.00 87.75 94 LEU A CA 1
ATOM 752 C C . LEU A 1 94 ? 13.057 -10.522 -14.584 1.00 87.75 94 LEU A C 1
ATOM 754 O O . LEU A 1 94 ? 13.015 -11.670 -14.110 1.00 87.75 94 LEU A O 1
ATOM 758 N N . SER A 1 95 ? 14.086 -10.064 -15.293 1.00 90.44 95 SER A N 1
ATOM 759 C CA . SER A 1 95 ? 15.351 -10.769 -15.478 1.00 90.44 95 SER A CA 1
ATOM 760 C C . SER A 1 95 ? 16.058 -11.049 -14.145 1.00 90.44 95 SER A C 1
ATOM 762 O O . SER A 1 95 ? 15.796 -10.435 -13.102 1.00 90.44 95 SER A O 1
ATOM 764 N N . GLN A 1 96 ? 16.979 -12.015 -14.164 1.00 89.62 96 GLN A N 1
ATOM 765 C CA . GLN A 1 96 ? 17.772 -12.363 -12.984 1.00 89.62 96 GLN A CA 1
ATOM 766 C C . GLN A 1 96 ? 18.676 -11.202 -12.541 1.00 89.62 96 GLN A C 1
ATOM 768 O O . GLN A 1 96 ? 18.867 -11.000 -11.344 1.00 89.62 96 GLN A O 1
ATOM 773 N N . GLU A 1 97 ? 19.183 -10.415 -13.489 1.00 90.62 97 GLU A N 1
ATOM 774 C CA . GLU A 1 97 ? 20.029 -9.251 -13.226 1.00 90.62 97 GLU A CA 1
ATOM 775 C C . GLU A 1 97 ? 19.274 -8.176 -12.437 1.00 90.62 97 GLU A C 1
ATOM 777 O O . GLU A 1 97 ? 19.718 -7.765 -11.363 1.00 90.62 97 GLU A O 1
ATOM 782 N N . THR A 1 98 ? 18.072 -7.804 -12.887 1.00 90.81 98 THR A N 1
ATOM 783 C CA . THR A 1 98 ? 17.233 -6.830 -12.176 1.00 90.81 98 THR A CA 1
ATOM 784 C C . THR A 1 98 ? 16.845 -7.333 -10.782 1.00 90.81 98 THR A C 1
ATOM 786 O O . THR A 1 98 ? 16.857 -6.569 -9.816 1.00 90.81 98 THR A O 1
ATOM 789 N N . LYS A 1 99 ? 16.559 -8.632 -10.625 1.00 89.31 99 LYS A N 1
ATOM 790 C CA . LYS A 1 99 ? 16.277 -9.225 -9.303 1.00 89.31 99 LYS A CA 1
ATOM 791 C C . LYS A 1 99 ? 17.452 -9.094 -8.335 1.00 89.31 99 LYS A C 1
ATOM 793 O O . LYS A 1 99 ? 17.222 -8.828 -7.158 1.00 89.31 99 LYS A O 1
ATOM 798 N N . LEU A 1 100 ? 18.681 -9.283 -8.815 1.00 91.12 100 LEU A N 1
ATOM 799 C CA . LEU A 1 100 ? 19.888 -9.137 -8.000 1.00 91.12 100 LEU A CA 1
ATOM 800 C C . LEU A 1 100 ? 20.144 -7.671 -7.643 1.00 91.12 100 LEU A C 1
ATOM 802 O O . LEU A 1 100 ? 20.400 -7.374 -6.479 1.00 91.12 100 LEU A O 1
ATOM 806 N N . HIS A 1 101 ? 19.991 -6.756 -8.602 1.00 91.56 101 HIS A N 1
ATOM 807 C CA . HIS A 1 101 ? 20.176 -5.321 -8.373 1.00 91.56 101 HIS A CA 1
ATOM 808 C C . HIS A 1 101 ? 19.232 -4.769 -7.288 1.00 91.56 101 HIS A C 1
ATOM 810 O O . HIS A 1 101 ? 19.622 -3.933 -6.477 1.00 91.56 101 HIS A O 1
ATOM 816 N N . PHE A 1 102 ? 17.988 -5.255 -7.239 1.00 91.50 102 PHE A N 1
ATOM 817 C CA . PHE A 1 102 ? 16.979 -4.817 -6.267 1.00 91.50 102 PHE A CA 1
ATOM 818 C C . PHE A 1 102 ? 16.774 -5.787 -5.094 1.00 91.50 102 PHE A C 1
ATOM 820 O O . PHE A 1 102 ? 15.786 -5.665 -4.365 1.00 91.50 102 PHE A O 1
ATOM 827 N N . ALA A 1 103 ? 17.685 -6.740 -4.875 1.00 90.19 103 ALA A N 1
ATOM 828 C CA . ALA A 1 103 ? 17.543 -7.749 -3.822 1.00 90.19 103 ALA A CA 1
ATOM 829 C C . ALA A 1 103 ? 17.340 -7.116 -2.432 1.00 90.19 103 ALA A C 1
ATOM 831 O O . ALA A 1 103 ? 16.441 -7.520 -1.690 1.00 90.19 103 ALA A O 1
ATOM 832 N N . ASP A 1 104 ? 18.101 -6.065 -2.120 1.00 93.31 104 ASP A N 1
ATOM 833 C CA . ASP A 1 104 ? 17.987 -5.325 -0.859 1.00 93.31 104 ASP A CA 1
ATOM 834 C C . ASP A 1 104 ? 16.628 -4.642 -0.695 1.00 93.31 104 ASP A C 1
ATOM 836 O O . ASP A 1 104 ? 16.076 -4.597 0.405 1.00 93.31 104 ASP A O 1
ATOM 840 N N . ASP A 1 105 ? 16.051 -4.122 -1.777 1.00 92.12 105 ASP A N 1
ATOM 841 C CA . ASP A 1 105 ? 14.746 -3.468 -1.721 1.00 92.12 105 ASP A CA 1
ATOM 842 C C . ASP A 1 105 ? 13.617 -4.493 -1.535 1.00 92.12 105 ASP A C 1
ATOM 844 O O . ASP A 1 105 ? 12.682 -4.244 -0.769 1.00 92.12 105 ASP A O 1
ATOM 848 N N . PHE A 1 106 ? 13.734 -5.687 -2.129 1.00 89.88 106 PHE A N 1
ATOM 849 C CA . PHE A 1 106 ? 12.830 -6.805 -1.832 1.00 89.88 106 PHE A CA 1
ATOM 850 C C . PHE A 1 106 ? 12.948 -7.272 -0.375 1.00 89.88 106 PHE A C 1
ATOM 852 O O . PHE A 1 106 ? 11.930 -7.569 0.260 1.00 89.88 106 PHE A O 1
ATOM 859 N N . LEU A 1 107 ? 14.165 -7.312 0.178 1.00 91.62 107 LEU A N 1
ATOM 860 C CA . LEU A 1 107 ? 14.389 -7.630 1.590 1.00 91.62 107 LEU A CA 1
ATOM 861 C C . LEU A 1 107 ? 13.737 -6.588 2.505 1.00 91.62 107 LEU A C 1
ATOM 863 O O . LEU A 1 107 ? 12.983 -6.968 3.403 1.00 91.62 107 LEU A O 1
ATOM 867 N N . LYS A 1 108 ? 13.934 -5.291 2.236 1.00 92.19 108 LYS A N 1
ATOM 868 C CA . LYS A 1 108 ? 13.278 -4.199 2.979 1.00 92.19 108 LYS A CA 1
ATOM 869 C C . LYS A 1 108 ? 11.757 -4.292 2.898 1.00 92.19 108 LYS A C 1
ATOM 871 O O . LYS A 1 108 ? 11.089 -4.148 3.918 1.00 92.19 108 LYS A O 1
ATOM 876 N N . LEU A 1 109 ? 11.200 -4.579 1.718 1.00 89.56 109 LEU A N 1
ATOM 877 C CA . LEU A 1 109 ? 9.753 -4.730 1.535 1.00 89.56 109 LEU A CA 1
ATOM 878 C C . LEU A 1 109 ? 9.203 -5.909 2.354 1.00 89.56 109 LEU A C 1
ATOM 880 O O . LEU A 1 109 ? 8.163 -5.797 3.010 1.00 89.56 109 LEU A O 1
ATOM 884 N N . LYS A 1 110 ? 9.917 -7.041 2.364 1.00 90.25 110 LYS A N 1
ATOM 885 C CA . LYS A 1 110 ? 9.563 -8.213 3.174 1.00 90.25 110 LYS A CA 1
ATOM 886 C C . LYS A 1 110 ? 9.642 -7.907 4.669 1.00 90.25 110 LYS A C 1
ATOM 888 O O . LYS A 1 110 ? 8.743 -8.295 5.415 1.00 90.25 110 LYS A O 1
ATOM 893 N N . GLU A 1 111 ? 10.684 -7.212 5.109 1.00 93.38 111 GLU A N 1
ATOM 894 C CA . GLU A 1 111 ? 10.851 -6.830 6.508 1.00 93.38 111 GLU A CA 1
ATOM 895 C C . GLU A 1 111 ? 9.762 -5.847 6.956 1.00 93.38 111 GLU A C 1
ATOM 897 O O . GLU A 1 111 ? 9.142 -6.045 8.003 1.00 93.38 111 GLU A O 1
ATOM 902 N N . GLN A 1 112 ? 9.456 -4.835 6.139 1.00 90.69 112 GLN A N 1
ATOM 903 C CA . GLN A 1 112 ? 8.355 -3.906 6.384 1.00 90.69 112 GLN A CA 1
ATOM 904 C C . GLN A 1 112 ? 7.031 -4.662 6.556 1.00 90.69 112 GLN A C 1
ATOM 906 O O . GLN A 1 112 ? 6.330 -4.458 7.547 1.00 90.69 112 GLN A O 1
ATOM 911 N N . ARG A 1 113 ? 6.729 -5.600 5.649 1.00 89.50 113 ARG A N 1
ATOM 912 C CA . ARG A 1 113 ? 5.529 -6.450 5.707 1.00 89.50 113 ARG A CA 1
ATOM 913 C C . ARG A 1 113 ? 5.450 -7.238 7.016 1.00 89.50 113 ARG A C 1
ATOM 915 O O . ARG A 1 113 ? 4.394 -7.296 7.645 1.00 89.50 113 ARG A O 1
ATOM 922 N N . GLN A 1 114 ? 6.564 -7.826 7.448 1.00 92.88 114 GLN A N 1
ATOM 923 C CA . GLN A 1 114 ? 6.625 -8.568 8.708 1.00 92.88 114 GLN A CA 1
ATOM 924 C C . GLN A 1 114 ? 6.422 -7.657 9.921 1.00 92.88 114 GLN A C 1
ATOM 926 O O . GLN A 1 114 ? 5.645 -7.999 10.814 1.00 92.88 114 GLN A O 1
ATOM 931 N N . ARG A 1 115 ? 7.067 -6.486 9.948 1.00 93.81 115 ARG A N 1
ATOM 932 C CA . ARG A 1 115 ? 6.914 -5.498 11.027 1.00 93.81 115 ARG A CA 1
ATOM 933 C C . ARG A 1 115 ? 5.473 -4.998 11.129 1.00 93.81 115 ARG A C 1
ATOM 935 O O . ARG A 1 115 ? 4.919 -4.965 12.226 1.00 93.81 115 ARG A O 1
ATOM 942 N N . GLU A 1 116 ? 4.836 -4.678 10.004 1.00 90.88 116 GLU A N 1
ATOM 943 C CA . GLU A 1 116 ? 3.425 -4.273 9.961 1.00 90.88 116 GLU A CA 1
ATOM 944 C C . GLU A 1 116 ? 2.500 -5.380 10.476 1.00 90.88 116 GLU A C 1
ATOM 946 O O . GLU A 1 116 ? 1.615 -5.119 11.293 1.00 90.88 116 GLU A O 1
ATOM 951 N N . GLN A 1 117 ? 2.725 -6.630 10.062 1.00 91.88 117 GLN A N 1
ATOM 952 C CA . GLN A 1 117 ? 1.937 -7.769 10.531 1.00 91.88 117 GLN A CA 1
ATOM 953 C C . GLN A 1 117 ? 2.118 -8.013 12.036 1.00 91.88 117 GLN A C 1
ATOM 955 O O . GLN A 1 117 ? 1.143 -8.273 12.744 1.00 91.88 117 GLN A O 1
ATOM 960 N N . GLN A 1 118 ? 3.348 -7.917 12.547 1.00 94.62 118 GLN A N 1
ATOM 961 C CA . GLN A 1 118 ? 3.628 -8.045 13.978 1.00 94.62 118 GLN A CA 1
ATOM 962 C C . GLN A 1 118 ? 2.965 -6.928 14.783 1.00 94.62 118 GLN A C 1
ATOM 964 O O . GLN A 1 118 ? 2.346 -7.210 15.811 1.00 94.62 118 GLN A O 1
ATOM 969 N N . LYS A 1 119 ? 3.040 -5.682 14.298 1.00 94.69 119 LYS A N 1
ATOM 970 C CA . LYS A 1 119 ? 2.375 -4.538 14.923 1.00 94.69 119 LYS A CA 1
ATOM 971 C C . LYS A 1 119 ? 0.863 -4.754 14.980 1.00 94.69 119 LYS A C 1
ATOM 973 O O . LYS A 1 119 ? 0.299 -4.704 16.066 1.00 94.69 119 LYS A O 1
ATOM 978 N N . ARG A 1 120 ? 0.234 -5.117 13.855 1.00 92.81 120 ARG A N 1
ATOM 979 C CA . ARG A 1 120 ? -1.207 -5.424 13.794 1.00 92.81 120 ARG A CA 1
ATOM 980 C C . ARG A 1 120 ? -1.600 -6.505 14.801 1.00 92.81 120 ARG A C 1
ATOM 982 O O . ARG A 1 120 ? -2.518 -6.298 15.579 1.00 92.81 120 ARG A O 1
ATOM 989 N N . ARG A 1 121 ? -0.864 -7.622 14.864 1.00 94.94 121 ARG A N 1
ATOM 990 C CA . ARG A 1 121 ? -1.130 -8.698 15.841 1.00 94.94 121 ARG A CA 1
ATOM 991 C C . ARG A 1 121 ? -1.015 -8.227 17.290 1.00 94.94 121 ARG A C 1
ATOM 993 O O . ARG A 1 121 ? -1.790 -8.664 18.138 1.00 94.94 121 ARG A O 1
ATOM 1000 N N . ARG A 1 122 ? -0.027 -7.381 17.591 1.00 95.81 122 ARG A N 1
ATOM 1001 C CA . ARG A 1 122 ? 0.166 -6.816 18.932 1.00 95.81 122 ARG A CA 1
ATOM 1002 C C . ARG A 1 122 ? -0.983 -5.884 19.307 1.00 95.81 122 ARG A C 1
ATOM 1004 O O . ARG A 1 122 ? -1.473 -5.984 20.430 1.00 95.81 122 ARG A O 1
ATOM 1011 N N . ASP A 1 123 ? -1.392 -5.021 18.384 1.00 95.56 123 ASP A N 1
ATOM 1012 C CA . ASP A 1 123 ? -2.464 -4.052 18.592 1.00 95.56 123 ASP A CA 1
ATOM 1013 C C . ASP A 1 123 ? -3.807 -4.770 18.786 1.00 95.56 123 ASP A C 1
ATOM 1015 O O . ASP A 1 123 ? -4.457 -4.537 19.800 1.00 95.56 123 ASP A O 1
ATOM 1019 N N . THR A 1 124 ? -4.140 -5.753 17.940 1.00 95.81 124 THR A N 1
ATOM 1020 C CA . THR A 1 124 ? -5.338 -6.597 18.115 1.00 95.81 124 THR A CA 1
ATOM 1021 C C . THR A 1 124 ? -5.341 -7.301 19.470 1.00 95.81 124 THR A C 1
ATOM 1023 O O . THR A 1 124 ? -6.300 -7.188 20.218 1.00 95.81 124 THR A O 1
ATOM 1026 N N . ARG A 1 125 ? -4.233 -7.944 19.869 1.00 95.69 125 ARG A N 1
ATOM 1027 C CA . ARG A 1 125 ? -4.159 -8.617 21.180 1.00 95.69 125 ARG A CA 1
ATOM 1028 C C . ARG A 1 125 ? -4.321 -7.643 22.350 1.00 95.69 125 ARG A C 1
ATOM 1030 O O . ARG A 1 125 ? -4.798 -8.031 23.416 1.00 95.69 125 ARG A O 1
ATOM 1037 N N . ARG A 1 126 ? -3.849 -6.403 22.201 1.00 96.25 126 ARG A N 1
ATOM 1038 C CA . ARG A 1 126 ? -4.020 -5.361 23.216 1.00 96.25 126 ARG A CA 1
ATOM 1039 C C . ARG A 1 126 ? -5.479 -4.927 23.291 1.00 96.25 126 ARG A C 1
ATOM 1041 O O . ARG A 1 126 ? -5.991 -4.794 24.396 1.00 96.25 126 ARG A O 1
ATOM 1048 N N . GLU A 1 127 ? -6.117 -4.728 22.147 1.00 96.00 127 GLU A N 1
ATOM 1049 C CA . GLU A 1 127 ? -7.526 -4.359 22.053 1.00 96.00 127 GLU A CA 1
ATOM 1050 C C . GLU A 1 127 ? -8.434 -5.451 22.624 1.00 96.00 127 GLU A C 1
ATOM 1052 O O . GLU A 1 127 ? -9.231 -5.144 23.502 1.00 96.00 127 GLU A O 1
ATOM 1057 N N . ASP A 1 128 ? -8.199 -6.721 22.280 1.00 96.50 128 ASP A N 1
ATOM 1058 C CA . ASP A 1 128 ? -8.943 -7.870 22.817 1.00 96.50 128 ASP A CA 1
ATOM 1059 C C . ASP A 1 128 ? -8.862 -7.952 24.352 1.00 96.50 128 ASP A C 1
ATOM 1061 O O . ASP A 1 128 ? -9.844 -8.233 25.037 1.00 96.50 128 ASP A O 1
ATOM 1065 N N . ARG A 1 129 ? -7.682 -7.682 24.926 1.00 96.25 129 ARG A N 1
ATOM 1066 C CA . ARG A 1 129 ? -7.497 -7.652 26.388 1.00 96.25 129 ARG A CA 1
ATOM 1067 C C . ARG A 1 129 ? -8.236 -6.488 27.036 1.00 96.25 129 ARG A C 1
ATOM 1069 O O . ARG A 1 129 ? -8.785 -6.636 28.123 1.00 96.25 129 ARG A O 1
ATOM 1076 N N . LEU A 1 130 ? -8.220 -5.322 26.392 1.00 96.81 130 LEU A N 1
ATOM 1077 C CA . LEU A 1 130 ? -8.930 -4.145 26.883 1.00 96.81 130 LEU A CA 1
ATOM 1078 C C . LEU A 1 130 ? -10.445 -4.334 26.783 1.00 96.81 130 LEU A C 1
ATOM 1080 O O . LEU A 1 130 ? -1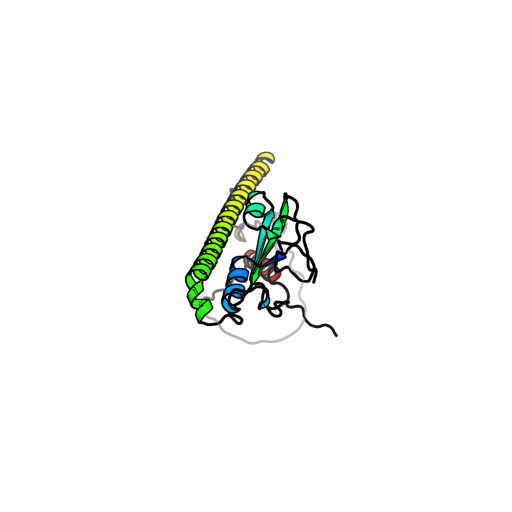1.150 -3.930 27.703 1.00 96.81 130 LEU A O 1
ATOM 1084 N N . SER A 1 131 ? -10.944 -4.961 25.716 1.00 96.75 131 SER A N 1
ATOM 1085 C CA . SER A 1 131 ? -12.365 -5.270 25.570 1.00 96.75 131 SER A CA 1
ATOM 1086 C C . SER A 1 131 ? -12.817 -6.324 26.577 1.00 96.75 131 SER A C 1
ATOM 1088 O O . SER A 1 131 ? -13.857 -6.130 27.194 1.00 96.75 131 SER A O 1
ATOM 1090 N N . GLN A 1 132 ? -12.024 -7.379 26.810 1.00 95.62 132 GLN A N 1
ATOM 1091 C CA . GLN A 1 132 ? -12.318 -8.391 27.835 1.00 95.62 132 GLN A CA 1
ATOM 1092 C C . GLN A 1 132 ? -12.373 -7.772 29.232 1.00 95.62 132 GLN A C 1
ATOM 1094 O O . GLN A 1 132 ? -13.385 -7.897 29.905 1.00 95.62 132 GLN A O 1
ATOM 1099 N N . SER A 1 133 ? -11.356 -7.000 29.627 1.00 95.62 133 SER A N 1
ATOM 1100 C CA . SER A 1 133 ? -11.347 -6.356 30.947 1.00 95.62 133 SER A CA 1
ATOM 1101 C C . SER A 1 133 ? -12.474 -5.331 31.128 1.00 95.62 133 SER A C 1
ATOM 1103 O O . SER A 1 133 ? -12.959 -5.138 32.241 1.00 95.62 133 SER A O 1
ATOM 1105 N N . ARG A 1 134 ? -12.899 -4.644 30.057 1.00 95.50 134 ARG A N 1
ATOM 1106 C CA . ARG A 1 134 ? -14.074 -3.758 30.105 1.00 95.50 134 ARG A CA 1
ATOM 1107 C C . ARG A 1 134 ? -15.363 -4.551 30.291 1.00 95.50 134 ARG A C 1
ATOM 1109 O O . ARG A 1 134 ? -16.149 -4.171 31.148 1.00 95.50 134 ARG A O 1
ATOM 1116 N N . ALA A 1 135 ? -15.538 -5.633 29.534 1.00 95.25 135 ALA A N 1
ATOM 1117 C CA . ALA A 1 135 ? -16.700 -6.507 29.646 1.00 95.25 135 ALA A CA 1
ATOM 1118 C C . ALA A 1 135 ? -16.793 -7.149 31.038 1.00 95.25 135 ALA A C 1
ATOM 1120 O O . ALA A 1 135 ? -17.857 -7.113 31.637 1.00 95.25 135 ALA A O 1
ATOM 1121 N N . GLU A 1 136 ? -15.676 -7.637 31.588 1.00 93.38 136 GLU A N 1
ATOM 1122 C CA . GLU A 1 136 ? -15.606 -8.195 32.948 1.00 93.38 136 GLU A CA 1
ATOM 1123 C C . GLU A 1 136 ? -16.041 -7.168 34.004 1.00 93.38 136 GLU A C 1
ATOM 1125 O O . GLU A 1 136 ? -16.882 -7.459 34.845 1.00 93.38 136 GLU A O 1
ATOM 1130 N N . LYS A 1 137 ? -15.533 -5.931 33.932 1.00 94.00 137 LYS A N 1
ATOM 1131 C CA . LYS A 1 137 ? -15.927 -4.864 34.869 1.00 94.00 137 LYS A CA 1
ATOM 1132 C C . LYS A 1 137 ? -17.394 -4.469 34.735 1.00 94.00 137 LYS A C 1
ATOM 1134 O O . LYS A 1 137 ? -18.045 -4.173 35.730 1.00 94.00 137 LYS A O 1
ATOM 1139 N N . GLU A 1 138 ? -17.899 -4.398 33.508 1.00 95.12 138 GLU A N 1
ATOM 1140 C CA . GLU A 1 138 ? -19.304 -4.086 33.251 1.00 95.12 138 GLU A CA 1
ATOM 1141 C C . GLU A 1 138 ? -20.221 -5.200 33.771 1.00 95.12 138 GLU A C 1
ATOM 1143 O O . GLU A 1 138 ? -21.237 -4.912 34.403 1.00 95.12 138 GLU A O 1
ATOM 1148 N N . GLU A 1 139 ? -19.825 -6.462 33.590 1.00 94.19 139 GLU A N 1
ATOM 1149 C CA . GLU A 1 139 ? -20.513 -7.627 34.146 1.00 94.19 139 GLU A CA 1
ATOM 1150 C C . GLU A 1 139 ? -20.513 -7.593 35.683 1.00 94.19 139 GLU A C 1
ATOM 1152 O O . GLU A 1 139 ? -21.571 -7.721 36.302 1.00 94.19 139 GLU A O 1
ATOM 1157 N N . GLU A 1 140 ? -19.367 -7.331 36.315 1.00 91.50 140 GLU A N 1
ATOM 1158 C CA . GLU A 1 140 ? -19.264 -7.171 37.772 1.00 91.50 140 GLU A CA 1
ATOM 1159 C C . GLU A 1 140 ? -20.215 -6.085 38.300 1.00 91.50 140 GLU A C 1
ATOM 1161 O O . GLU A 1 140 ? -20.966 -6.325 39.251 1.00 91.50 140 GLU A O 1
ATOM 1166 N N . LEU A 1 141 ? -20.239 -4.911 37.659 1.00 94.81 141 LEU A N 1
ATOM 1167 C CA . LEU A 1 141 ? -21.138 -3.811 38.020 1.00 94.81 141 LEU A CA 1
ATOM 1168 C C . LEU A 1 141 ? -22.614 -4.184 37.829 1.00 94.81 141 LEU A C 1
ATOM 1170 O O . LEU A 1 141 ? -23.456 -3.818 38.652 1.00 94.81 141 LEU A O 1
ATOM 1174 N N . TYR A 1 142 ? -22.939 -4.933 36.774 1.00 95.56 142 TYR A N 1
ATOM 1175 C CA . TYR A 1 142 ? -24.295 -5.407 36.515 1.00 95.56 142 TYR A CA 1
ATOM 1176 C C . TYR A 1 142 ? -24.797 -6.319 37.641 1.00 95.56 142 TYR A C 1
ATOM 1178 O O . TYR A 1 142 ? -25.848 -6.046 38.229 1.00 95.56 142 TYR A O 1
ATOM 1186 N N . TYR A 1 143 ? -24.036 -7.354 38.006 1.00 94.06 143 TYR A N 1
ATOM 1187 C CA . TYR A 1 143 ? -24.420 -8.259 39.096 1.00 94.06 143 TYR A CA 1
ATOM 1188 C C . TYR A 1 143 ? -24.478 -7.546 40.451 1.00 94.06 143 TYR A C 1
ATOM 1190 O O . TYR A 1 143 ? -25.413 -7.780 41.224 1.00 94.06 143 TYR A O 1
ATOM 1198 N N . GLN A 1 144 ? -23.546 -6.619 40.706 1.00 91.75 144 GLN A N 1
ATOM 1199 C CA . GLN A 1 144 ? -23.559 -5.781 41.904 1.00 91.75 144 GLN A CA 1
ATOM 1200 C C . GLN A 1 144 ? -24.838 -4.937 41.987 1.00 91.75 144 GLN A C 1
ATOM 1202 O O . GLN A 1 144 ? -25.465 -4.891 43.042 1.00 91.75 144 GLN A O 1
ATOM 1207 N N . SER A 1 145 ? -25.271 -4.322 40.881 1.00 95.94 145 SER A N 1
ATOM 1208 C CA . SER A 1 145 ? -26.492 -3.501 40.844 1.00 95.94 145 SER A CA 1
ATOM 1209 C C . SER A 1 145 ? -27.773 -4.296 41.131 1.00 95.94 145 SER A C 1
ATOM 1211 O O . SER A 1 145 ? -28.734 -3.755 41.675 1.00 95.94 145 SER A O 1
ATOM 1213 N N . LEU A 1 146 ? -27.776 -5.593 40.810 1.00 95.19 146 LEU A N 1
ATOM 1214 C CA . LEU A 1 146 ? -28.884 -6.510 41.076 1.00 95.19 146 LEU A CA 1
ATOM 1215 C C . LEU A 1 146 ? -28.812 -7.164 42.464 1.00 95.19 146 LEU A C 1
ATOM 1217 O O . LEU A 1 146 ? -29.683 -7.975 42.783 1.00 95.19 146 LEU A O 1
ATOM 1221 N N . ASN A 1 147 ? -27.781 -6.863 43.267 1.00 92.81 147 ASN A N 1
ATOM 1222 C CA . ASN A 1 147 ? -27.463 -7.566 44.514 1.00 92.81 147 ASN A CA 1
ATOM 1223 C C . ASN A 1 147 ? -27.427 -9.100 44.343 1.00 92.81 147 ASN A C 1
ATOM 1225 O O . ASN A 1 147 ? -27.832 -9.847 45.236 1.00 92.81 147 ASN A O 1
ATOM 1229 N N . ARG A 1 148 ? -26.972 -9.587 43.180 1.00 88.00 148 ARG A N 1
ATOM 1230 C CA . ARG A 1 148 ? -26.823 -11.021 42.897 1.00 88.00 148 ARG A CA 1
ATOM 1231 C C . ARG A 1 148 ? -25.347 -11.418 42.928 1.00 88.00 148 ARG A C 1
ATOM 1233 O O . ARG A 1 148 ? -24.507 -10.636 42.487 1.00 88.00 148 ARG A O 1
ATOM 1240 N N . PRO A 1 149 ? -25.010 -12.628 43.410 1.00 85.56 149 PRO A N 1
ATOM 1241 C CA . PRO A 1 149 ? -23.648 -13.129 43.307 1.00 85.56 149 PRO A CA 1
ATOM 1242 C C . PRO A 1 149 ? -23.273 -13.310 41.831 1.00 85.56 149 PRO A C 1
ATOM 1244 O O . PRO A 1 149 ? -24.071 -13.805 41.032 1.00 85.56 149 PRO A O 1
ATOM 1247 N N . HIS A 1 150 ? -22.060 -12.891 41.479 1.00 85.69 150 HIS A N 1
ATOM 1248 C CA . HIS A 1 150 ? -21.512 -13.060 40.139 1.00 85.69 150 HIS A CA 1
ATOM 1249 C C . HIS A 1 150 ? -21.317 -14.560 39.830 1.00 85.69 150 HIS A C 1
ATOM 1251 O O . HIS A 1 150 ? -20.854 -15.298 40.699 1.00 85.69 150 HIS A O 1
ATOM 1257 N N . PRO A 1 151 ? -21.606 -15.057 38.616 1.00 83.62 151 PRO A N 1
ATOM 1258 C CA . PRO A 1 151 ? -21.513 -16.485 38.292 1.00 83.62 151 PRO A CA 1
ATOM 1259 C C . PRO A 1 151 ? -20.112 -17.076 38.507 1.00 83.62 151 PRO A C 1
ATOM 1261 O O . PRO A 1 151 ? -19.999 -18.251 38.833 1.00 83.62 151 PRO A O 1
ATOM 1264 N N . SER A 1 152 ? -19.047 -16.273 38.382 1.00 80.06 152 SER A N 1
ATOM 1265 C CA . SER A 1 152 ? -17.673 -16.718 38.680 1.00 80.06 152 SER A CA 1
ATOM 1266 C C . SER A 1 152 ? -17.377 -16.903 40.175 1.00 80.06 152 SER A C 1
ATOM 1268 O O . SER A 1 152 ? -16.411 -17.584 40.510 1.00 80.06 152 SER A O 1
ATOM 1270 N N . THR A 1 153 ? -18.177 -16.318 41.074 1.00 79.31 153 THR A N 1
ATOM 1271 C CA . THR A 1 153 ? -18.025 -16.470 42.532 1.00 79.31 153 THR A CA 1
ATOM 1272 C C . THR A 1 153 ? -18.957 -17.527 43.114 1.00 79.31 153 THR A C 1
ATOM 1274 O O . THR A 1 153 ? -18.745 -17.977 44.242 1.00 79.31 153 THR A O 1
ATOM 1277 N N . VAL A 1 154 ? -19.967 -17.963 42.354 1.00 78.56 154 VAL A N 1
ATOM 1278 C CA . VAL A 1 154 ? -20.828 -19.077 42.744 1.00 78.56 154 VAL A CA 1
ATOM 1279 C C . VAL A 1 154 ? -20.028 -20.372 42.623 1.00 78.56 154 VAL A C 1
ATOM 1281 O O . VAL A 1 154 ? -19.821 -20.906 41.536 1.00 78.56 154 VAL A O 1
ATOM 1284 N N . VAL A 1 155 ? -19.585 -20.899 43.764 1.00 71.38 155 VAL A N 1
ATOM 1285 C CA . VAL A 1 155 ? -19.116 -22.282 43.851 1.00 71.38 155 VAL A CA 1
ATOM 1286 C C . VAL A 1 155 ? -20.304 -23.169 43.497 1.00 71.38 155 VAL A C 1
ATOM 1288 O O . VAL A 1 155 ? -21.315 -23.157 44.200 1.00 71.38 155 VAL A O 1
ATOM 1291 N N . VAL A 1 156 ? -20.204 -23.911 42.393 1.00 66.38 156 VAL A N 1
ATOM 1292 C CA . VAL A 1 156 ? -21.180 -24.950 42.055 1.00 66.38 156 VAL A CA 1
ATOM 1293 C C . VAL A 1 156 ? -21.161 -25.942 43.214 1.00 66.38 156 VAL A C 1
ATOM 1295 O O . VAL A 1 156 ? -20.187 -26.673 43.389 1.00 66.38 156 VAL A O 1
ATOM 1298 N N . GLN A 1 157 ? -22.200 -25.916 44.054 1.00 64.06 157 GLN A N 1
ATOM 1299 C CA . GLN A 1 157 ? -22.432 -26.997 45.007 1.00 64.06 157 GLN A CA 1
ATOM 1300 C C . GLN A 1 157 ? -22.462 -28.304 44.215 1.00 64.06 157 GLN A C 1
ATOM 1302 O O . GLN A 1 157 ? -22.967 -28.317 43.089 1.00 64.06 157 GLN A O 1
ATOM 1307 N N . ALA A 1 158 ? -21.871 -29.365 44.773 1.00 69.06 158 ALA A N 1
ATOM 1308 C CA . ALA A 1 158 ? -21.876 -30.682 44.148 1.00 69.06 158 ALA A CA 1
ATOM 1309 C C . ALA A 1 158 ? -23.287 -30.979 43.620 1.00 69.06 158 ALA A C 1
ATOM 1311 O O . ALA A 1 158 ? -24.269 -30.740 44.326 1.00 69.06 158 ALA A O 1
ATOM 1312 N N . LEU A 1 159 ? -23.375 -31.399 42.353 1.00 71.19 159 LEU A N 1
ATOM 1313 C CA . LEU A 1 159 ? -24.649 -31.776 41.746 1.00 71.19 159 LEU A CA 1
ATOM 1314 C C . LEU A 1 159 ? -25.348 -32.749 42.704 1.00 71.19 159 LEU A C 1
ATOM 1316 O O . LEU A 1 159 ? -24.691 -33.712 43.104 1.00 71.19 159 LEU A O 1
ATOM 1320 N N . PRO A 1 160 ? -26.619 -32.503 43.075 1.00 77.56 160 PRO A N 1
ATOM 1321 C CA . PRO A 1 160 ? -27.343 -33.393 43.967 1.00 77.56 160 PRO A CA 1
ATOM 1322 C C . PRO A 1 160 ? -27.240 -34.827 43.458 1.00 77.56 160 PRO A C 1
ATOM 1324 O O . PRO A 1 160 ? -27.563 -35.119 42.301 1.00 77.56 160 PRO A O 1
ATOM 1327 N N . THR A 1 161 ? -26.737 -35.700 44.315 1.00 79.38 161 THR A N 1
ATOM 1328 C CA . THR A 1 161 ? -26.669 -37.137 44.074 1.00 79.38 161 THR A CA 1
ATOM 1329 C C . THR A 1 161 ? -28.060 -37.746 44.241 1.00 79.38 161 THR A C 1
ATOM 1331 O O . THR A 1 161 ? -28.945 -37.135 44.836 1.00 79.38 161 THR A O 1
ATOM 1334 N N . GLN A 1 162 ? -28.297 -38.950 43.705 1.00 72.44 162 GLN A N 1
ATOM 1335 C CA . GLN A 1 162 ? -29.607 -39.611 43.854 1.00 72.44 162 GLN A CA 1
ATOM 1336 C C . GLN A 1 162 ? -30.016 -39.786 45.326 1.00 72.44 162 GLN A C 1
ATOM 1338 O O . GLN A 1 162 ? -31.205 -39.761 45.628 1.00 72.44 162 GLN A O 1
ATOM 1343 N N . ASP A 1 163 ? -29.040 -39.868 46.231 1.00 77.31 163 ASP A N 1
ATOM 1344 C CA . ASP A 1 163 ? -29.248 -39.980 47.676 1.00 77.31 163 ASP A CA 1
ATOM 1345 C C . ASP A 1 163 ? -29.780 -38.690 48.334 1.00 77.31 163 ASP A C 1
ATOM 1347 O O . ASP A 1 163 ? -30.331 -38.743 49.432 1.00 77.31 163 ASP A O 1
ATOM 1351 N N . ASP A 1 164 ? -29.674 -37.535 47.665 1.00 79.81 164 ASP A N 1
ATOM 1352 C CA . ASP A 1 164 ? -30.186 -36.247 48.159 1.00 79.81 164 ASP A CA 1
ATOM 1353 C C . ASP A 1 164 ? -31.687 -36.053 47.858 1.00 79.81 164 ASP A C 1
ATOM 1355 O O . ASP A 1 164 ? -32.325 -35.119 48.356 1.00 79.81 164 ASP A O 1
ATOM 1359 N N . PHE A 1 165 ? -32.280 -36.931 47.041 1.00 83.50 165 PHE A N 1
ATOM 1360 C CA . PHE A 1 165 ? -33.699 -36.884 46.699 1.00 83.50 165 PHE A CA 1
ATOM 1361 C C . PHE A 1 165 ? -34.533 -37.611 47.752 1.00 83.50 165 PHE A C 1
ATOM 1363 O O . PHE A 1 165 ? -34.778 -38.814 47.676 1.00 83.50 165 PHE A O 1
ATOM 1370 N N . VAL A 1 166 ? -35.031 -36.854 48.728 1.00 77.56 166 VAL A N 1
ATOM 1371 C CA . VAL A 1 166 ? -35.975 -37.379 49.719 1.00 77.56 166 VAL A CA 1
ATOM 1372 C C . VAL A 1 166 ? -37.367 -37.515 49.077 1.00 77.56 166 VAL A C 1
ATOM 1374 O O . VAL A 1 166 ? -37.874 -36.530 48.525 1.00 77.56 166 VAL A O 1
ATOM 1377 N N . PRO A 1 167 ? -38.024 -38.691 49.134 1.00 75.12 167 PRO A N 1
ATOM 1378 C CA . PRO A 1 167 ? -39.385 -38.852 48.634 1.00 75.12 167 PRO A CA 1
ATOM 1379 C C . PRO A 1 167 ? -40.333 -37.885 49.343 1.00 75.12 167 PRO A C 1
ATOM 1381 O O . PRO A 1 167 ? -40.348 -37.803 50.573 1.00 75.12 167 PRO A O 1
ATOM 1384 N N . LEU A 1 168 ? -41.144 -37.158 48.571 1.00 71.44 168 LEU A N 1
ATOM 1385 C CA . LEU A 1 168 ? -42.163 -36.276 49.133 1.00 71.44 168 LEU A CA 1
ATOM 1386 C C . LEU A 1 168 ? -43.127 -37.094 50.015 1.00 71.44 168 LEU A C 1
ATOM 1388 O O . LEU A 1 168 ? -43.622 -38.138 49.569 1.00 71.44 168 LEU A O 1
ATOM 1392 N N . PRO A 1 169 ? -43.422 -36.637 51.246 1.00 64.56 169 PRO A N 1
ATOM 1393 C CA . PRO A 1 169 ? -44.352 -37.331 52.124 1.00 64.56 169 PRO A CA 1
ATOM 1394 C C . PRO A 1 169 ? -45.741 -37.333 51.477 1.00 64.56 169 PRO A C 1
ATOM 1396 O O . PRO A 1 169 ? -46.331 -36.280 51.247 1.00 64.56 169 PRO A O 1
ATOM 1399 N N . GLY A 1 170 ? -46.236 -38.527 51.146 1.00 60.91 170 GLY A N 1
ATOM 1400 C CA . GLY A 1 170 ? -47.535 -38.721 50.493 1.00 60.91 170 GLY A CA 1
ATOM 1401 C C . GLY A 1 170 ? -47.528 -39.661 49.287 1.00 60.91 170 GLY A C 1
ATOM 1402 O O . GLY A 1 170 ? -48.600 -39.969 48.778 1.00 60.91 170 GLY A O 1
ATOM 1403 N N . ARG A 1 171 ? -46.365 -40.156 48.841 1.00 56.25 171 ARG A N 1
ATOM 1404 C CA . ARG A 1 171 ? -46.290 -41.198 47.805 1.00 56.25 171 ARG A CA 1
ATOM 1405 C C . ARG A 1 171 ? -45.741 -42.492 48.399 1.00 56.25 171 ARG A C 1
ATOM 1407 O O . ARG A 1 171 ? -44.537 -42.724 48.417 1.00 56.25 171 ARG A O 1
ATOM 1414 N N . THR A 1 172 ? -46.633 -43.317 48.935 1.00 50.25 172 THR A N 1
ATOM 1415 C CA . THR A 1 172 ? -46.313 -44.696 49.308 1.00 50.25 172 THR A CA 1
ATOM 1416 C C . THR A 1 172 ? -45.966 -45.477 48.046 1.00 50.25 172 THR A C 1
ATOM 1418 O O . THR A 1 172 ? -46.684 -45.410 47.053 1.00 50.25 172 THR A O 1
ATOM 1421 N N . SER A 1 173 ? -44.884 -46.246 48.079 1.00 52.25 173 SER A N 1
ATOM 1422 C CA . SER A 1 173 ? -44.404 -47.127 47.006 1.00 52.25 173 SER A CA 1
ATOM 1423 C C . SER A 1 173 ? -45.326 -48.325 46.706 1.00 52.25 173 SER A C 1
ATOM 1425 O O . SER A 1 173 ? -44.868 -49.324 46.167 1.00 52.25 173 SER A O 1
ATOM 1427 N N . ASN A 1 174 ? -46.613 -48.233 47.048 1.00 46.62 174 ASN A N 1
ATOM 1428 C CA . ASN A 1 174 ? -47.597 -49.304 46.896 1.00 46.62 174 ASN A CA 1
ATOM 1429 C C . ASN A 1 174 ? -48.575 -49.110 45.726 1.00 46.62 174 ASN A C 1
ATOM 1431 O O . ASN A 1 174 ? -49.399 -49.988 45.503 1.00 46.62 174 ASN A O 1
ATOM 1435 N N . ASP A 1 175 ? -48.461 -48.041 44.932 1.00 44.56 175 ASP A N 1
ATOM 1436 C CA . ASP A 1 175 ? -49.338 -47.825 43.765 1.00 44.56 175 ASP A CA 1
ATOM 1437 C C . ASP A 1 175 ? -48.716 -48.294 42.433 1.00 44.56 175 ASP A C 1
ATOM 1439 O O . ASP A 1 175 ? -48.954 -47.710 41.377 1.00 44.56 175 ASP A O 1
ATOM 1443 N N . VAL A 1 176 ? -47.910 -49.361 42.468 1.00 48.09 176 VAL A N 1
ATOM 1444 C CA . VAL A 1 176 ? -47.598 -50.180 41.281 1.00 48.09 176 VAL A CA 1
ATOM 1445 C C . VAL A 1 176 ? -47.842 -51.646 41.638 1.00 48.09 176 VAL A C 1
ATOM 1447 O O . VAL A 1 176 ? -46.929 -52.456 41.736 1.00 48.09 176 VAL A O 1
ATOM 1450 N N . ALA A 1 177 ? -49.107 -51.974 41.879 1.00 41.28 177 ALA A N 1
ATOM 1451 C CA . ALA A 1 177 ? -49.616 -53.339 41.850 1.00 41.28 177 ALA A CA 1
ATOM 1452 C C . ALA A 1 177 ? -50.929 -53.322 41.056 1.00 41.28 177 ALA A C 1
ATOM 1454 O O . ALA A 1 177 ? -52.021 -53.246 41.611 1.00 41.28 177 ALA A O 1
ATOM 1455 N N . GLY A 1 178 ? -50.799 -53.294 39.729 1.00 36.72 178 GLY A N 1
ATOM 1456 C CA . GLY A 1 178 ? -51.875 -53.630 38.803 1.00 36.72 178 GLY A CA 1
ATOM 1457 C C . GLY A 1 178 ? -51.640 -55.052 38.307 1.00 36.72 178 GLY A C 1
ATOM 1458 O O . GLY A 1 178 ? -50.604 -55.304 37.704 1.00 36.72 178 GLY A O 1
ATOM 1459 N N . ASN A 1 179 ? -52.583 -55.930 38.644 1.00 34.00 179 ASN A N 1
ATOM 1460 C CA . ASN A 1 179 ? -52.684 -57.366 38.377 1.00 34.00 179 ASN A CA 1
ATOM 1461 C C . ASN A 1 179 ? -52.046 -57.917 37.083 1.00 34.00 179 ASN A C 1
ATOM 1463 O O . ASN A 1 179 ? -52.120 -57.308 36.017 1.00 34.00 179 ASN A O 1
ATOM 1467 N N . GLU A 1 180 ? -51.551 -59.151 37.231 1.00 41.62 180 GLU A N 1
ATOM 1468 C CA . GLU A 1 180 ? -51.386 -60.213 36.221 1.00 41.62 180 GLU A CA 1
ATOM 1469 C C . GLU A 1 180 ? -52.695 -60.372 35.400 1.00 41.62 180 GLU A C 1
ATOM 1471 O O . GLU A 1 180 ? -53.778 -60.090 35.904 1.00 41.62 180 GLU A O 1
ATOM 1476 N N . ASP A 1 181 ? -52.670 -60.619 34.086 1.00 36.22 181 ASP A N 1
ATOM 1477 C CA . ASP A 1 181 ? -52.498 -61.950 33.491 1.00 36.22 181 ASP A CA 1
ATOM 1478 C C . ASP A 1 181 ? -52.100 -61.858 31.994 1.00 36.22 181 ASP A C 1
ATOM 1480 O O . ASP A 1 181 ? -52.647 -61.042 31.250 1.00 36.22 181 ASP A O 1
ATOM 1484 N N . ASP A 1 182 ? -51.184 -62.729 31.549 1.00 32.56 182 ASP A N 1
ATOM 1485 C CA . ASP A 1 182 ? -51.447 -63.795 30.552 1.00 32.56 182 ASP A CA 1
ATOM 1486 C C . ASP A 1 182 ? -50.303 -64.094 29.545 1.00 32.56 182 ASP A C 1
ATOM 1488 O O . ASP A 1 182 ? -49.762 -63.229 28.860 1.00 32.56 182 ASP A O 1
ATOM 1492 N N . GLU A 1 183 ? -49.973 -65.390 29.503 1.00 32.66 183 GLU A N 1
ATOM 1493 C CA . GLU A 1 183 ? -49.293 -66.206 28.484 1.00 32.66 183 GLU A CA 1
ATOM 1494 C C . GLU A 1 183 ? -48.050 -65.701 27.707 1.00 32.66 183 GLU A C 1
ATOM 1496 O O . GLU A 1 183 ? -48.129 -65.014 26.693 1.00 32.66 183 GLU A O 1
ATOM 1501 N N . SER A 1 184 ? -46.875 -66.289 27.997 1.00 32.44 184 SER A N 1
ATOM 1502 C CA . SER A 1 184 ? -46.373 -67.513 27.316 1.00 32.44 184 SER A CA 1
ATOM 1503 C C . SER A 1 184 ? -44.829 -67.642 27.257 1.00 32.44 184 SER A C 1
ATOM 1505 O O . SER A 1 184 ? -44.119 -66.880 26.617 1.00 32.44 184 SER A O 1
ATOM 1507 N N . ARG A 1 185 ? -44.346 -68.716 27.906 1.00 32.44 185 ARG A N 1
ATOM 1508 C CA . ARG A 1 185 ? -43.257 -69.651 27.529 1.00 32.44 185 ARG A CA 1
ATOM 1509 C C . ARG A 1 185 ? -41.910 -69.122 26.990 1.00 32.44 185 ARG A C 1
ATOM 1511 O O . ARG A 1 185 ? -41.799 -68.719 25.840 1.00 32.44 185 ARG A O 1
ATOM 1518 N N . GLY A 1 186 ? -40.835 -69.446 27.720 1.00 30.67 186 GLY A N 1
ATOM 1519 C CA . GLY A 1 186 ? -39.502 -69.635 27.130 1.00 30.67 186 GLY A CA 1
ATOM 1520 C C . GLY A 1 186 ? -38.362 -69.702 28.147 1.00 30.67 186 GLY A C 1
ATOM 1521 O O . GLY A 1 186 ? -37.800 -68.681 28.510 1.00 30.67 186 GLY A O 1
ATOM 1522 N N . ALA A 1 187 ? -38.019 -70.907 28.602 1.00 32.62 187 ALA A N 1
ATOM 1523 C CA . ALA A 1 187 ? -36.887 -71.183 29.487 1.00 32.62 187 ALA A CA 1
ATOM 1524 C C . ALA A 1 187 ? -35.529 -71.085 28.763 1.00 32.62 187 ALA A C 1
ATOM 1526 O O . ALA A 1 187 ? -35.429 -71.577 27.642 1.00 32.62 187 ALA A O 1
ATOM 1527 N N . ALA A 1 188 ? -34.479 -70.587 29.436 1.00 33.59 188 ALA A N 1
ATOM 1528 C CA . ALA A 1 188 ? -33.135 -71.191 29.429 1.00 33.59 188 ALA A CA 1
ATOM 1529 C C . ALA A 1 188 ? -32.158 -70.506 30.415 1.00 33.59 188 ALA A C 1
ATOM 1531 O O . ALA A 1 188 ? -32.091 -69.288 30.519 1.00 33.59 188 ALA A O 1
ATOM 1532 N N . ASN A 1 189 ? -31.420 -71.371 31.111 1.00 31.98 189 ASN A N 1
ATOM 1533 C CA . ASN A 1 189 ? -30.446 -71.208 32.198 1.00 31.98 189 ASN A CA 1
ATOM 1534 C C . ASN A 1 189 ? -29.193 -70.337 31.958 1.00 31.98 189 ASN A C 1
ATOM 1536 O O . ASN A 1 189 ? -28.691 -70.274 30.841 1.00 31.98 189 ASN A O 1
ATOM 1540 N N . GLY A 1 190 ? -28.581 -69.944 33.092 1.00 30.02 190 GLY A N 1
ATOM 1541 C CA . GLY A 1 190 ? -27.120 -69.857 33.319 1.00 30.02 190 GLY A CA 1
ATOM 1542 C C . GLY A 1 190 ? -26.479 -68.535 32.890 1.00 30.02 190 GLY A C 1
ATOM 1543 O O . GLY A 1 190 ? -26.909 -67.936 31.922 1.00 30.02 190 GLY A O 1
ATOM 1544 N N . ASP A 1 191 ? -25.443 -67.984 33.510 1.00 29.05 191 ASP A N 1
ATOM 1545 C CA . ASP A 1 191 ? -24.477 -68.421 34.519 1.00 29.05 191 ASP A CA 1
ATOM 1546 C C . ASP A 1 191 ? -23.751 -67.138 34.999 1.00 29.05 191 ASP A C 1
ATOM 1548 O O . ASP A 1 191 ? -23.800 -66.102 34.332 1.00 29.05 191 ASP A O 1
ATOM 1552 N N . GLY A 1 192 ? -23.139 -67.169 36.180 1.00 31.48 192 GLY A N 1
ATOM 1553 C CA . GLY A 1 192 ? -22.550 -65.998 36.826 1.00 31.48 192 GLY A CA 1
ATOM 1554 C C . GLY A 1 192 ? -21.175 -65.566 36.300 1.00 31.48 192 GLY A C 1
ATOM 1555 O O . GLY A 1 192 ? -20.440 -66.331 35.688 1.00 31.48 192 GLY A O 1
ATOM 1556 N N . GLY A 1 193 ? -20.772 -64.352 36.695 1.00 31.11 193 GLY A N 1
ATOM 1557 C CA . GLY A 1 193 ? -19.373 -64.061 37.025 1.00 31.11 193 GLY A CA 1
ATOM 1558 C C . GLY A 1 193 ? -18.652 -62.940 36.261 1.00 31.11 193 GLY A C 1
ATOM 1559 O O . GLY A 1 193 ? -18.357 -63.073 35.083 1.00 31.11 193 GLY A O 1
ATOM 1560 N N . ARG A 1 194 ? -18.184 -61.967 37.065 1.00 31.52 194 ARG A N 1
ATOM 1561 C CA . ARG A 1 194 ? -16.916 -61.198 36.981 1.00 31.52 194 ARG A CA 1
ATOM 1562 C C . ARG A 1 194 ? -16.834 -59.933 36.107 1.00 31.52 194 ARG A C 1
ATOM 1564 O O . ARG A 1 194 ? -16.715 -59.986 34.895 1.00 31.52 194 ARG A O 1
ATOM 1571 N N . ASP A 1 195 ? -16.784 -58.808 36.827 1.00 38.94 195 ASP A N 1
ATOM 1572 C CA . ASP A 1 195 ? -15.720 -57.784 36.845 1.00 38.94 195 ASP A CA 1
ATOM 1573 C C . ASP A 1 195 ? -14.868 -57.577 35.576 1.00 38.94 195 ASP A C 1
ATOM 1575 O O . ASP A 1 195 ? -14.077 -58.440 35.195 1.00 38.94 195 ASP A O 1
ATOM 1579 N N . SER A 1 196 ? -14.964 -56.385 34.977 1.00 34.16 196 SER A N 1
ATOM 1580 C CA . SER A 1 196 ? -13.821 -55.625 34.433 1.00 34.16 196 SER A CA 1
ATOM 1581 C C . SER A 1 196 ? -14.272 -54.250 33.920 1.00 34.16 196 SER A C 1
ATOM 1583 O O . SER A 1 196 ? -15.287 -54.121 33.240 1.00 34.16 196 SER A O 1
ATOM 1585 N N . GLY A 1 197 ? -13.519 -53.208 34.288 1.00 43.69 197 GLY A N 1
ATOM 1586 C CA . GLY A 1 197 ? -13.807 -51.810 33.971 1.00 43.69 197 GLY A CA 1
ATOM 1587 C C . GLY A 1 197 ? -13.791 -51.468 32.478 1.00 43.69 197 GLY A C 1
ATOM 1588 O O . GLY A 1 197 ? -13.048 -52.052 31.690 1.00 43.69 197 GLY A O 1
ATOM 1589 N N . GLY A 1 198 ? -14.587 -50.460 32.120 1.00 31.02 198 GLY A N 1
ATOM 1590 C CA . GLY A 1 198 ? -14.626 -49.852 30.794 1.00 31.02 198 GLY A CA 1
ATOM 1591 C C . GLY A 1 198 ? -14.826 -48.343 30.904 1.00 31.02 198 GLY A C 1
ATOM 1592 O O . GLY A 1 198 ? -15.783 -47.878 31.515 1.00 31.02 198 GLY A O 1
ATOM 1593 N N . GLU A 1 199 ? -13.886 -47.591 30.335 1.00 47.31 199 GLU A N 1
ATOM 1594 C CA . GLU A 1 199 ? -13.954 -46.147 30.129 1.00 47.31 199 GLU A CA 1
ATOM 1595 C C . GLU A 1 199 ? -15.163 -45.799 29.246 1.00 47.31 199 GLU A C 1
ATOM 1597 O O . GLU A 1 199 ? -15.179 -46.103 28.052 1.00 47.31 199 GLU A O 1
ATOM 1602 N N . GLU A 1 200 ? -16.175 -45.128 29.800 1.00 42.19 200 GLU A N 1
ATOM 1603 C CA . GLU A 1 200 ? -17.217 -44.514 28.978 1.00 42.19 200 GLU A CA 1
ATOM 1604 C C . GLU A 1 200 ? -16.728 -43.160 28.457 1.00 42.19 200 GLU A C 1
ATOM 1606 O O . GLU A 1 200 ? -16.589 -42.174 29.186 1.00 42.19 200 GLU A O 1
ATOM 1611 N N . GLY A 1 201 ? -16.442 -43.133 27.155 1.00 45.34 201 GLY A N 1
ATOM 1612 C CA . GLY A 1 201 ? -16.080 -41.938 26.411 1.00 45.34 201 GLY A CA 1
ATOM 1613 C C . GLY A 1 201 ? -17.154 -40.859 26.533 1.00 45.34 201 GLY A C 1
ATOM 1614 O O . GLY A 1 201 ? -18.205 -40.924 25.897 1.00 45.34 201 GLY A O 1
ATOM 1615 N N . SER A 1 202 ? -16.854 -39.830 27.324 1.00 52.28 202 SER A N 1
ATOM 1616 C CA . SER A 1 202 ? -17.640 -38.602 27.385 1.00 52.28 202 SER A CA 1
ATOM 1617 C C . SER A 1 202 ? -17.653 -37.950 26.000 1.00 52.28 202 SER A C 1
ATOM 1619 O O . SER A 1 202 ? -16.622 -37.505 25.488 1.00 52.28 202 SER A O 1
ATOM 1621 N N . GLY A 1 203 ? -18.825 -37.943 25.362 1.00 65.06 203 GLY A N 1
ATOM 1622 C CA . GLY A 1 203 ? -19.030 -37.282 24.077 1.00 65.06 203 GLY A CA 1
ATOM 1623 C C . GLY A 1 203 ? -18.693 -35.785 24.135 1.00 65.06 203 GLY A C 1
ATOM 1624 O O . GLY A 1 203 ? -18.617 -35.196 25.217 1.00 65.06 203 GLY A O 1
ATOM 1625 N N . PRO A 1 204 ? -18.498 -35.132 22.975 1.00 73.69 204 PRO A N 1
ATOM 1626 C CA . PRO A 1 204 ? -17.966 -33.782 22.935 1.00 73.69 204 PRO A CA 1
ATOM 1627 C C . PRO A 1 204 ? -18.855 -32.805 23.701 1.00 73.69 204 PRO A C 1
ATOM 1629 O O . PRO A 1 204 ? -20.071 -32.726 23.480 1.00 73.69 204 PRO A O 1
ATOM 1632 N N . THR A 1 205 ? -18.221 -32.049 24.595 1.00 84.69 205 THR A N 1
ATOM 1633 C CA . THR A 1 205 ? -18.894 -31.102 25.484 1.00 84.69 205 THR A CA 1
ATOM 1634 C C . THR A 1 205 ? -19.609 -30.018 24.678 1.00 84.69 205 THR A C 1
ATOM 1636 O O . THR A 1 205 ? -19.249 -29.704 23.539 1.00 84.69 205 THR A O 1
ATOM 1639 N N . LEU A 1 206 ? -20.623 -29.387 25.274 1.00 68.56 206 LEU A N 1
ATOM 1640 C CA . LEU A 1 206 ? -21.363 -28.294 24.635 1.00 68.56 206 LEU A CA 1
ATOM 1641 C C . LEU A 1 206 ? -20.424 -27.166 24.160 1.00 68.56 206 LEU A C 1
ATOM 1643 O O . LEU A 1 206 ? -20.629 -26.586 23.095 1.00 68.56 206 LEU A O 1
ATOM 1647 N N . ALA A 1 207 ? -19.344 -26.922 24.910 1.00 69.56 207 ALA A N 1
ATOM 1648 C CA . ALA A 1 207 ? -18.289 -25.979 24.555 1.00 69.56 207 ALA A CA 1
ATOM 1649 C C . ALA A 1 207 ? -17.523 -26.397 23.287 1.00 69.56 207 ALA A C 1
ATOM 1651 O O . ALA A 1 207 ? -17.235 -25.553 22.436 1.00 69.56 207 ALA A O 1
ATOM 1652 N N . GLN A 1 208 ? -17.236 -27.692 23.118 1.00 79.19 208 GLN A N 1
ATOM 1653 C CA . GLN A 1 208 ? -16.607 -28.221 21.904 1.00 79.19 208 GLN A CA 1
ATOM 1654 C C . GLN A 1 208 ? -17.542 -28.096 20.697 1.00 79.19 208 GLN A C 1
ATOM 1656 O O . GLN A 1 208 ? -17.118 -27.579 19.664 1.00 79.19 208 GLN A O 1
ATOM 1661 N N . LYS A 1 209 ? -18.832 -28.420 20.856 1.00 83.00 209 LYS A N 1
ATOM 1662 C CA . LYS A 1 209 ? -19.840 -28.244 19.794 1.00 83.00 209 LYS A CA 1
ATOM 1663 C C . LYS A 1 209 ? -20.016 -26.776 19.387 1.00 83.00 209 LYS A C 1
ATOM 1665 O O . LYS A 1 209 ? -20.154 -26.470 18.203 1.00 83.00 209 LYS A O 1
ATOM 1670 N N . LEU A 1 210 ? -19.978 -25.845 20.344 1.00 77.06 210 LEU A N 1
ATOM 1671 C CA . LEU A 1 210 ? -20.103 -24.411 20.061 1.00 77.06 210 LEU A CA 1
ATOM 1672 C C . LEU A 1 210 ? -18.865 -23.866 19.334 1.00 77.06 210 LEU A C 1
ATOM 1674 O O . LEU A 1 210 ? -18.991 -23.103 18.372 1.00 77.06 210 LEU A O 1
ATOM 1678 N N . LYS A 1 211 ? -17.670 -24.298 19.754 1.00 79.44 211 LYS A N 1
ATOM 1679 C CA . LYS A 1 211 ? -16.396 -23.927 19.125 1.00 79.44 211 LYS A CA 1
ATOM 1680 C C . LYS A 1 211 ? -16.300 -24.454 17.694 1.00 79.44 211 LYS A C 1
ATOM 1682 O O . LYS A 1 211 ? -15.871 -23.727 16.801 1.00 79.44 211 LYS A O 1
ATOM 1687 N N . GLU A 1 212 ? -16.761 -25.677 17.464 1.00 79.50 212 GLU A N 1
ATOM 1688 C CA . GLU A 1 212 ? -16.807 -26.299 16.142 1.00 79.50 212 GLU A CA 1
ATOM 1689 C C . GLU A 1 212 ? -17.820 -25.601 15.218 1.00 79.50 212 GLU A C 1
ATOM 1691 O O . GLU A 1 212 ? -17.498 -25.292 14.071 1.00 79.50 212 GLU A O 1
ATOM 1696 N N . ARG A 1 213 ? -18.994 -25.212 15.739 1.00 78.62 213 ARG A N 1
ATOM 1697 C CA . ARG A 1 213 ? -19.997 -24.429 14.994 1.00 78.62 213 ARG A CA 1
ATOM 1698 C C . ARG A 1 213 ? -19.484 -23.042 14.590 1.00 78.62 213 ARG A C 1
ATOM 1700 O O . ARG A 1 213 ? -19.750 -22.591 13.475 1.00 78.62 213 ARG A O 1
ATOM 1707 N N . MET A 1 214 ? -18.742 -22.367 15.468 1.00 76.88 214 MET A N 1
ATOM 1708 C CA . MET A 1 214 ? -18.119 -21.075 15.150 1.00 76.88 214 MET A CA 1
ATOM 1709 C C . MET A 1 214 ? -16.985 -21.225 14.126 1.00 76.88 214 MET A C 1
ATOM 1711 O O . MET A 1 214 ? -16.886 -20.416 13.205 1.00 76.88 214 MET A O 1
ATOM 1715 N N . ALA A 1 215 ? -16.174 -22.283 14.229 1.00 74.00 215 ALA A N 1
ATOM 1716 C CA . ALA A 1 215 ? -15.098 -22.568 13.278 1.00 74.00 215 ALA A CA 1
ATOM 1717 C C . ALA A 1 215 ? -15.624 -22.949 11.882 1.00 74.00 215 ALA A C 1
ATOM 1719 O O . ALA A 1 215 ? -15.075 -22.503 10.874 1.00 74.00 215 ALA A O 1
ATOM 1720 N N . ALA A 1 216 ? -16.715 -23.716 11.808 1.00 71.44 216 ALA A N 1
ATOM 1721 C CA . ALA A 1 216 ? -17.369 -24.074 10.549 1.00 71.44 216 ALA A CA 1
ATOM 1722 C C . ALA A 1 216 ? -17.944 -22.847 9.823 1.00 71.44 216 ALA A C 1
ATOM 1724 O O . ALA A 1 216 ? -17.886 -22.762 8.599 1.00 71.44 216 ALA A O 1
ATOM 1725 N N . ARG A 1 217 ? -18.433 -21.856 10.577 1.00 66.69 217 ARG A N 1
ATOM 1726 C CA . ARG A 1 217 ? -18.977 -20.601 10.038 1.00 66.69 217 ARG A CA 1
ATOM 1727 C C . ARG A 1 217 ? -17.904 -19.619 9.547 1.00 66.69 217 ARG A C 1
ATOM 1729 O O . ARG A 1 217 ? -18.236 -18.676 8.838 1.00 66.69 217 ARG A O 1
ATOM 1736 N N . ALA A 1 218 ? -16.635 -19.841 9.894 1.00 62.44 218 ALA A N 1
ATOM 1737 C CA . ALA A 1 218 ? -15.511 -18.976 9.529 1.00 62.44 218 ALA A CA 1
ATOM 1738 C C . ALA A 1 218 ? -14.761 -19.404 8.249 1.00 62.44 218 ALA A C 1
ATOM 1740 O O . ALA A 1 218 ? -13.843 -18.703 7.825 1.00 62.44 218 ALA A O 1
ATOM 1741 N N . LYS A 1 219 ? -15.123 -20.527 7.606 1.00 53.66 219 LYS A N 1
ATOM 1742 C CA . LYS A 1 219 ? -14.564 -20.896 6.293 1.00 53.66 219 LYS A CA 1
ATOM 1743 C C . LYS A 1 219 ? -15.377 -20.232 5.168 1.00 53.66 219 LYS A C 1
ATOM 1745 O O . LYS A 1 219 ? -16.575 -20.493 5.081 1.00 53.66 219 LYS A O 1
ATOM 1750 N N . PRO A 1 220 ? -14.769 -19.410 4.290 1.00 47.88 220 PRO A N 1
ATOM 1751 C CA . PRO A 1 220 ? -15.468 -18.867 3.132 1.00 47.88 220 PRO A CA 1
ATOM 1752 C C . PRO A 1 220 ? -15.794 -20.010 2.166 1.00 47.88 220 PRO A C 1
ATOM 1754 O O . PRO A 1 220 ? -14.918 -20.791 1.790 1.00 47.88 220 PRO A O 1
ATOM 1757 N N . GLY A 1 221 ? -17.075 -20.133 1.819 1.00 45.34 221 GLY A N 1
ATOM 1758 C CA . GLY A 1 221 ? -17.589 -21.181 0.948 1.00 45.34 221 GLY A CA 1
ATOM 1759 C C . GLY A 1 221 ? -16.909 -21.177 -0.419 1.00 45.34 221 GLY A C 1
ATOM 1760 O O . GLY A 1 221 ? -16.847 -20.154 -1.098 1.00 45.34 221 GLY A O 1
ATOM 1761 N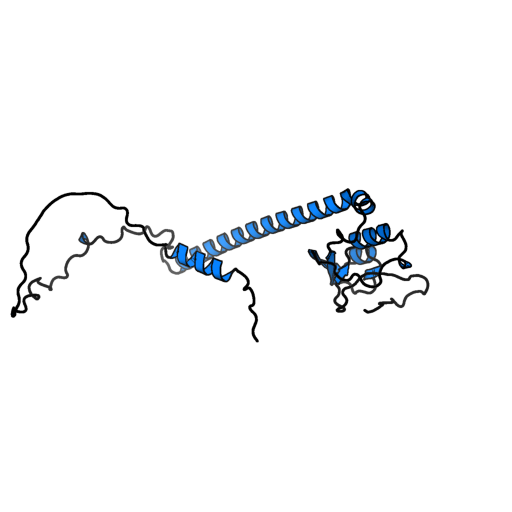 N . ALA A 1 222 ? -16.439 -22.354 -0.828 1.00 48.56 222 ALA A N 1
ATOM 1762 C CA . ALA A 1 222 ? -16.229 -22.674 -2.226 1.00 48.56 222 ALA A CA 1
ATOM 1763 C C . ALA A 1 222 ? -17.592 -22.581 -2.929 1.00 48.56 222 ALA A C 1
ATOM 1765 O O . ALA A 1 222 ? -18.467 -23.421 -2.716 1.00 48.56 222 ALA A O 1
ATOM 1766 N N . ALA A 1 223 ? -17.788 -21.521 -3.712 1.00 43.91 223 ALA A N 1
ATOM 1767 C CA . ALA A 1 223 ? -18.961 -21.357 -4.553 1.00 43.91 223 ALA A CA 1
ATOM 1768 C C . ALA A 1 223 ? -18.916 -22.409 -5.668 1.00 43.91 223 ALA A C 1
ATOM 1770 O O . ALA A 1 223 ? -18.087 -22.354 -6.578 1.00 43.91 223 ALA A O 1
ATOM 1771 N N . GLY A 1 224 ? -19.793 -23.401 -5.539 1.00 43.09 224 GLY A N 1
ATOM 1772 C CA . GLY A 1 224 ? -20.112 -24.350 -6.586 1.00 43.09 224 GLY A CA 1
ATOM 1773 C C . GLY A 1 224 ? -20.852 -23.678 -7.741 1.00 43.09 224 GLY A C 1
ATOM 1774 O O . GLY A 1 224 ? -21.631 -22.745 -7.555 1.00 43.09 224 GLY A O 1
ATOM 1775 N N . LYS A 1 225 ? -20.570 -24.215 -8.928 1.00 49.44 225 LYS A N 1
ATOM 1776 C CA . LYS A 1 225 ? -21.355 -24.133 -10.162 1.00 49.44 225 LYS A CA 1
ATOM 1777 C C . LYS A 1 225 ? -22.861 -24.184 -9.905 1.00 49.44 225 LYS A C 1
ATOM 1779 O O . LYS A 1 225 ? -23.319 -25.032 -9.145 1.00 49.44 225 LYS A O 1
ATOM 1784 N N . PHE A 1 226 ? -23.598 -23.391 -10.670 1.00 33.53 226 PHE A N 1
ATOM 1785 C CA . PHE A 1 226 ? -24.977 -23.681 -11.053 1.00 33.53 226 PHE A CA 1
ATOM 1786 C C . PHE A 1 226 ? -25.110 -23.540 -12.584 1.00 33.53 226 PHE A C 1
ATOM 1788 O O . PHE A 1 226 ? -24.250 -22.886 -13.182 1.00 33.53 226 PHE A O 1
ATOM 1795 N N . PRO A 1 227 ? -26.072 -24.262 -13.193 1.00 53.91 227 PRO A N 1
ATOM 1796 C CA . PRO A 1 227 ? -26.154 -24.546 -14.627 1.00 53.91 227 PRO A CA 1
ATOM 1797 C C . PRO A 1 227 ? -26.518 -23.336 -15.490 1.00 53.91 227 PRO A C 1
ATOM 1799 O O . PRO A 1 227 ? -27.149 -22.393 -14.962 1.00 53.91 227 PRO A O 1
#

Radius of gyration: 36.57 Å; chains: 1; bounding box: 73×94×76 Å

Organism: NCBI:txid1333877